Protein AF-A0A1V6F5F2-F1 (afdb_monomer_lite)

Sequence (223 aa):
MNTNHAQTAMKIDWRDIRFALVLGIVTIFLKMVTFYIPSWHFSRTTGDIALTTFTVGYILARARRMPHQLDQWGLTTVLTPAALLTGLSLLVFSVLVLAGLGFLIAGGFIFEPVYMAEMIEYIPAAFPQQFVLCSVGLVSLASLSAFRGTWRLPLLVGALFSLAHFWTPVRIPGTIVPVQMLITLPAGAGAAWYFLRFRNILPLTVIHAVLYPLMHHWIERQL

pLDDT: mean 87.37, std 12.0, range [34.66, 98.0]

Radius of gyration: 18.52 Å; chains: 1; bounding box: 49×30×60 Å

Structure (mmCIF, N/CA/C/O backbone):
data_AF-A0A1V6F5F2-F1
#
_entry.id   AF-A0A1V6F5F2-F1
#
loop_
_atom_site.group_PDB
_atom_site.id
_atom_site.type_symbol
_atom_site.label_atom_id
_atom_site.label_alt_id
_atom_site.label_comp_id
_atom_site.label_asym_id
_atom_site.label_entity_id
_atom_site.label_seq_id
_atom_site.pdbx_PDB_ins_code
_atom_site.Cartn_x
_atom_site.Cartn_y
_atom_site.Cartn_z
_atom_site.occupancy
_atom_site.B_iso_or_equiv
_atom_site.auth_seq_id
_atom_site.auth_comp_id
_atom_site.auth_asym_id
_atom_site.auth_atom_id
_atom_site.pdbx_PDB_model_num
ATOM 1 N N . MET A 1 1 ? 1.720 5.833 30.650 1.00 34.66 1 MET A N 1
ATOM 2 C CA . MET A 1 1 ? 0.253 5.707 30.776 1.00 34.66 1 MET A CA 1
ATOM 3 C C . MET A 1 1 ? -0.128 4.266 30.475 1.00 34.66 1 MET A C 1
ATOM 5 O O . MET A 1 1 ? -0.052 3.859 29.325 1.00 34.66 1 MET A O 1
ATOM 9 N N . ASN A 1 2 ? -0.441 3.492 31.517 1.00 37.84 2 ASN A N 1
ATOM 10 C CA . ASN A 1 2 ? -0.971 2.133 31.407 1.00 37.84 2 ASN A CA 1
ATOM 11 C C . ASN A 1 2 ? -2.485 2.221 31.208 1.00 37.84 2 ASN A C 1
ATOM 13 O O . ASN A 1 2 ? -3.206 2.526 32.155 1.00 37.84 2 ASN A O 1
ATOM 17 N N . THR A 1 3 ? -2.969 1.938 30.004 1.00 38.28 3 THR A N 1
ATOM 18 C CA . THR A 1 3 ? -4.379 1.623 29.769 1.00 38.28 3 THR A CA 1
ATOM 19 C C . THR A 1 3 ? -4.490 0.130 29.499 1.00 38.28 3 THR A C 1
ATOM 21 O O . THR A 1 3 ? -4.374 -0.340 28.371 1.00 38.28 3 THR A O 1
ATOM 24 N N . ASN A 1 4 ? -4.739 -0.628 30.569 1.00 37.88 4 ASN A N 1
ATOM 25 C CA . ASN A 1 4 ? -5.347 -1.952 30.485 1.00 37.88 4 ASN A CA 1
ATOM 26 C C . ASN A 1 4 ? -6.796 -1.787 29.998 1.00 37.88 4 ASN A C 1
ATOM 28 O O . ASN A 1 4 ? -7.749 -1.982 30.746 1.00 37.88 4 ASN A O 1
ATOM 32 N N . HIS A 1 5 ? -6.978 -1.413 28.732 1.00 39.12 5 HIS A N 1
ATOM 33 C CA . HIS A 1 5 ? -8.163 -1.851 28.021 1.00 39.12 5 HIS A CA 1
ATOM 34 C C . HIS A 1 5 ? -7.951 -3.335 27.785 1.00 39.12 5 HIS A C 1
ATOM 36 O O . HIS A 1 5 ? -7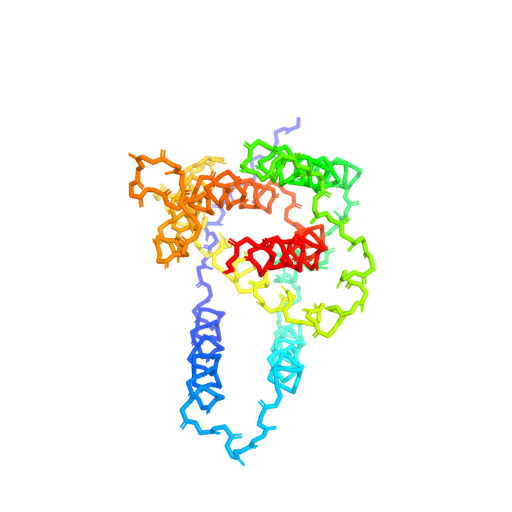.090 -3.720 26.994 1.00 39.12 5 HIS A O 1
ATOM 42 N N . ALA A 1 6 ? -8.702 -4.165 28.508 1.00 39.41 6 ALA A N 1
ATOM 43 C CA . ALA A 1 6 ? -8.921 -5.538 28.101 1.00 39.41 6 ALA A CA 1
ATOM 44 C C . ALA A 1 6 ? -9.254 -5.496 26.604 1.00 39.41 6 ALA A C 1
ATOM 46 O O . ALA A 1 6 ? -10.307 -4.987 26.217 1.00 39.41 6 ALA A O 1
ATOM 47 N N . GLN A 1 7 ? -8.296 -5.917 25.771 1.00 46.62 7 GLN A N 1
ATOM 48 C CA . GLN A 1 7 ? -8.459 -6.048 24.334 1.00 46.62 7 GLN A CA 1
ATOM 49 C C . GLN A 1 7 ? -9.562 -7.079 24.144 1.00 46.62 7 GLN A C 1
ATOM 51 O O . GLN A 1 7 ? -9.305 -8.282 24.099 1.00 46.62 7 GLN A O 1
ATOM 56 N N . THR A 1 8 ? -10.810 -6.620 24.090 1.00 50.50 8 THR A N 1
ATOM 57 C CA . THR A 1 8 ? -11.896 -7.400 23.520 1.00 50.50 8 THR A CA 1
ATOM 58 C C . THR A 1 8 ? -11.390 -7.787 22.145 1.00 50.50 8 THR A C 1
ATOM 60 O O . THR A 1 8 ? -11.090 -6.921 21.322 1.00 50.50 8 THR A O 1
ATOM 63 N N . ALA A 1 9 ? -11.138 -9.085 21.960 1.00 58.88 9 ALA A N 1
ATOM 64 C CA . ALA A 1 9 ? -10.536 -9.592 20.743 1.00 58.88 9 ALA A CA 1
ATOM 65 C C . ALA A 1 9 ? -11.366 -9.067 19.571 1.00 58.88 9 ALA A C 1
ATOM 67 O O . ALA A 1 9 ? -12.557 -9.373 19.478 1.00 58.88 9 ALA A O 1
ATOM 68 N N . MET A 1 10 ? -10.763 -8.214 18.738 1.00 68.81 10 MET A N 1
ATOM 69 C CA . MET A 1 10 ? -11.458 -7.633 17.597 1.00 68.81 10 MET A CA 1
ATOM 70 C C . MET A 1 10 ? -11.998 -8.777 16.745 1.00 68.81 10 MET A C 1
ATOM 72 O O . MET A 1 10 ? -11.249 -9.585 16.196 1.00 68.81 10 MET A O 1
ATOM 76 N N . LYS A 1 11 ? -13.318 -8.898 16.673 1.00 84.56 11 LYS A N 1
ATOM 77 C CA . LYS A 1 11 ? -13.941 -9.953 15.886 1.00 84.56 11 LYS A CA 1
ATOM 78 C C . LYS A 1 11 ? -13.794 -9.599 14.408 1.00 84.56 11 LYS A C 1
ATOM 80 O O . LYS A 1 11 ? -14.062 -8.465 14.024 1.00 84.56 11 LYS A O 1
ATOM 85 N N . ILE A 1 12 ? -13.376 -10.564 13.592 1.00 91.12 12 ILE A N 1
ATOM 86 C CA . ILE A 1 12 ? -13.321 -10.394 12.135 1.00 91.12 12 ILE A CA 1
ATOM 87 C C . ILE A 1 12 ? -14.735 -10.103 11.623 1.00 91.12 12 ILE A C 1
ATOM 89 O O . ILE A 1 12 ? -15.659 -10.881 11.889 1.00 91.12 12 ILE A O 1
ATOM 93 N N . ASP A 1 13 ? -14.902 -9.015 10.869 1.00 92.25 13 ASP A N 1
ATOM 94 C CA . ASP A 1 13 ? -16.135 -8.774 10.125 1.00 92.25 13 ASP A CA 1
ATOM 95 C C . ASP A 1 13 ? -16.054 -9.450 8.752 1.00 92.25 13 ASP A C 1
ATOM 97 O O . ASP A 1 13 ? -15.430 -8.971 7.806 1.00 92.25 13 ASP A O 1
ATOM 101 N N . TRP A 1 14 ? -16.739 -10.584 8.633 1.00 94.38 14 TRP A N 1
ATOM 102 C CA . TRP A 1 14 ? -16.809 -11.355 7.395 1.00 94.38 14 TRP A CA 1
ATOM 103 C C . TRP A 1 14 ? -17.421 -10.595 6.217 1.00 94.38 14 TRP A C 1
ATOM 105 O O . TRP A 1 14 ? -17.209 -10.995 5.075 1.00 94.38 14 TRP A O 1
ATOM 115 N N . ARG A 1 15 ? -18.184 -9.521 6.452 1.00 95.00 15 ARG A N 1
ATOM 116 C CA . ARG A 1 15 ? -18.721 -8.687 5.368 1.00 95.00 15 ARG A CA 1
ATOM 117 C C . ARG A 1 15 ? -17.602 -7.935 4.656 1.00 95.00 15 ARG A C 1
AT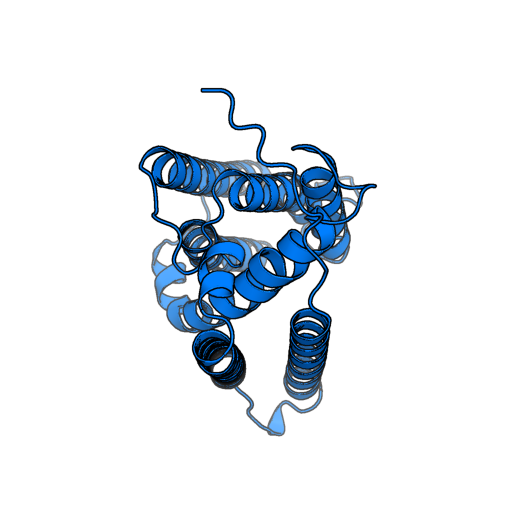OM 119 O O . ARG A 1 15 ? -17.622 -7.889 3.431 1.00 95.00 15 ARG A O 1
ATOM 126 N N . ASP A 1 16 ? -16.615 -7.444 5.402 1.00 94.94 16 ASP A N 1
ATOM 127 C CA . ASP A 1 16 ? -15.452 -6.752 4.840 1.00 94.94 16 ASP A CA 1
ATOM 128 C C . ASP A 1 16 ? -14.597 -7.720 4.023 1.00 94.94 16 ASP A C 1
ATOM 130 O O . ASP A 1 16 ? -14.224 -7.417 2.893 1.00 94.94 16 ASP A O 1
ATOM 134 N N . ILE A 1 17 ? -14.370 -8.928 4.552 1.00 95.50 17 ILE A N 1
ATOM 135 C CA . ILE A 1 17 ? -13.655 -9.995 3.838 1.00 95.50 17 ILE A CA 1
ATOM 136 C C . ILE A 1 17 ? -14.377 -10.359 2.537 1.00 95.50 17 ILE A C 1
ATOM 138 O O . ILE A 1 17 ? -13.751 -10.424 1.483 1.00 95.50 17 ILE A O 1
ATOM 142 N N . ARG A 1 18 ? -15.699 -10.569 2.581 1.00 96.75 18 ARG A N 1
ATOM 143 C CA . ARG A 1 18 ? -16.494 -10.873 1.381 1.00 96.75 18 ARG A CA 1
ATOM 144 C C . ARG A 1 18 ? -16.433 -9.740 0.364 1.00 96.75 18 ARG A C 1
ATOM 146 O O . ARG A 1 18 ? -16.276 -10.018 -0.818 1.00 96.75 18 ARG A O 1
ATOM 153 N N . PHE A 1 19 ? -16.528 -8.490 0.813 1.00 95.94 19 PHE A N 1
ATOM 154 C CA . PHE A 1 19 ? -16.385 -7.330 -0.060 1.00 95.94 19 PHE A CA 1
ATOM 155 C C . PHE A 1 19 ? -15.012 -7.311 -0.743 1.00 95.94 19 PHE A C 1
ATOM 157 O O . PHE A 1 19 ? -14.950 -7.216 -1.965 1.00 95.94 19 PHE A O 1
ATOM 164 N N . ALA A 1 20 ? -13.927 -7.483 0.016 1.00 95.25 20 ALA A N 1
ATOM 165 C CA . ALA A 1 20 ? -12.573 -7.542 -0.527 1.00 95.25 20 ALA A CA 1
ATOM 166 C C . ALA A 1 20 ? -12.394 -8.680 -1.547 1.00 95.25 20 ALA A C 1
ATOM 168 O O . ALA A 1 20 ? -11.793 -8.469 -2.599 1.00 95.25 20 ALA A O 1
ATOM 169 N N . LEU A 1 21 ? -12.949 -9.866 -1.273 1.00 95.31 21 LEU A N 1
ATOM 170 C CA . LEU A 1 21 ? -12.918 -10.997 -2.204 1.00 95.31 21 LEU A CA 1
ATOM 171 C C . LEU A 1 21 ? -13.680 -10.693 -3.499 1.00 95.31 21 LEU A C 1
ATOM 173 O O . LEU A 1 21 ? -13.156 -10.940 -4.581 1.00 95.31 21 LEU A O 1
ATOM 177 N N . VAL A 1 22 ? -14.886 -10.123 -3.404 1.00 95.88 22 VAL A N 1
ATOM 178 C CA . VAL A 1 22 ? -15.674 -9.717 -4.579 1.00 95.88 22 VAL A CA 1
ATOM 179 C C . VAL A 1 22 ? -14.927 -8.661 -5.388 1.00 95.88 22 VAL A C 1
ATOM 181 O O . VAL A 1 22 ? -14.806 -8.806 -6.601 1.00 95.88 22 VAL A O 1
ATOM 184 N N . LEU A 1 23 ? -14.370 -7.639 -4.734 1.00 94.25 23 LEU A N 1
ATOM 185 C CA . LEU A 1 23 ? -13.591 -6.600 -5.404 1.00 94.25 23 LEU A CA 1
ATOM 186 C C . LEU A 1 23 ? -12.363 -7.189 -6.116 1.00 94.25 23 LEU A C 1
ATOM 188 O O . LEU A 1 23 ? -12.072 -6.816 -7.252 1.00 94.25 23 LEU A O 1
ATOM 192 N N . GLY A 1 24 ? -11.680 -8.149 -5.487 1.00 91.44 24 GLY A N 1
ATOM 193 C CA . GLY A 1 24 ? -10.569 -8.885 -6.087 1.00 91.44 24 GLY A CA 1
ATOM 194 C C . GLY A 1 24 ? -10.988 -9.680 -7.325 1.00 91.44 24 GLY A C 1
ATOM 195 O O . GLY A 1 24 ? -10.343 -9.568 -8.364 1.00 91.44 24 GLY A O 1
ATOM 196 N N . ILE A 1 25 ? -12.100 -10.420 -7.252 1.00 93.75 25 ILE A N 1
ATOM 197 C CA . ILE A 1 25 ? -12.656 -11.169 -8.392 1.00 93.75 25 ILE A CA 1
ATOM 198 C C . ILE A 1 25 ? -13.007 -10.223 -9.543 1.00 93.75 25 ILE A C 1
ATOM 200 O O . ILE A 1 25 ? -12.623 -10.486 -10.679 1.00 93.75 25 ILE A O 1
ATOM 204 N N . VAL A 1 26 ? -13.680 -9.104 -9.256 1.00 91.31 26 VAL A N 1
ATOM 205 C CA . VAL A 1 26 ? -14.010 -8.083 -10.264 1.00 91.31 26 VAL A CA 1
ATOM 206 C C . VAL A 1 26 ? -12.736 -7.514 -10.887 1.00 91.31 26 VAL A C 1
ATOM 208 O O . VAL A 1 26 ? -12.655 -7.400 -12.104 1.00 91.31 26 VAL A O 1
ATOM 211 N N . THR A 1 27 ? -11.712 -7.224 -10.084 1.00 89.81 27 THR A N 1
ATOM 212 C CA . THR A 1 27 ? -10.424 -6.713 -10.578 1.00 89.81 27 THR A CA 1
ATOM 213 C C . THR A 1 27 ? -9.738 -7.713 -11.509 1.00 89.81 27 THR A C 1
ATOM 215 O O . THR A 1 27 ? -9.263 -7.332 -12.577 1.00 89.81 27 THR A O 1
ATOM 218 N N . ILE A 1 28 ? -9.699 -8.996 -11.133 1.00 90.75 28 ILE A N 1
ATOM 219 C CA . ILE A 1 28 ? -9.138 -10.065 -11.971 1.00 90.75 28 ILE A CA 1
ATOM 220 C C . ILE A 1 28 ? -9.934 -10.177 -13.268 1.00 90.75 28 ILE A C 1
ATOM 222 O O . ILE A 1 28 ? -9.338 -10.190 -14.338 1.00 90.75 28 ILE A O 1
ATOM 226 N N . PHE A 1 29 ? -11.265 -10.209 -13.187 1.00 90.94 29 PHE A N 1
ATOM 227 C CA . PHE A 1 29 ? -12.131 -10.274 -14.358 1.00 90.94 29 PHE A CA 1
ATOM 228 C C . PHE A 1 29 ? -11.878 -9.105 -15.316 1.00 90.94 29 PHE A C 1
ATOM 230 O O . PHE A 1 29 ? -11.638 -9.340 -16.496 1.00 90.94 29 PHE A O 1
ATOM 237 N N . LEU A 1 30 ? -11.846 -7.866 -14.813 1.00 88.81 30 LEU A N 1
ATOM 238 C CA . LEU A 1 30 ? -11.560 -6.680 -15.624 1.00 88.81 30 LEU A CA 1
ATOM 239 C C . LEU A 1 30 ? -10.183 -6.773 -16.289 1.00 88.81 30 LEU A C 1
ATOM 241 O O . LEU A 1 30 ? -10.080 -6.562 -17.493 1.00 88.81 30 LEU A O 1
ATOM 245 N N . LYS A 1 31 ? -9.140 -7.175 -15.548 1.00 85.56 31 LYS A N 1
ATOM 246 C CA . LYS A 1 31 ? -7.799 -7.378 -16.121 1.00 85.56 31 LYS A CA 1
ATOM 247 C C . LYS A 1 31 ? -7.786 -8.447 -17.214 1.00 85.56 31 LYS A C 1
ATOM 249 O O . LYS A 1 31 ? -7.160 -8.243 -18.250 1.00 85.56 31 LYS A O 1
ATOM 254 N N . MET A 1 32 ? -8.474 -9.567 -16.999 1.00 89.81 32 MET A N 1
ATOM 255 C CA . MET A 1 32 ? -8.578 -10.646 -17.984 1.00 89.81 32 MET A CA 1
ATOM 256 C C . MET A 1 32 ? -9.322 -10.175 -19.237 1.00 89.81 32 MET A C 1
ATOM 258 O O . MET A 1 32 ? -8.859 -10.425 -20.343 1.00 89.81 32 MET A O 1
ATOM 262 N N . VAL A 1 33 ? -10.428 -9.446 -19.088 1.00 89.69 33 VAL A N 1
ATOM 263 C CA . VAL A 1 33 ? -11.169 -8.878 -20.223 1.00 89.69 33 VAL A CA 1
ATOM 264 C C . VAL A 1 33 ? -10.299 -7.899 -21.008 1.00 89.69 33 VAL A C 1
ATOM 266 O O . VAL A 1 33 ? -10.204 -8.036 -22.223 1.00 89.69 33 VAL A O 1
ATOM 269 N N . THR A 1 34 ? -9.608 -6.968 -20.341 1.00 86.88 34 THR A N 1
ATOM 270 C CA . THR A 1 34 ? -8.699 -6.024 -21.014 1.00 86.88 34 THR A CA 1
ATOM 271 C C . THR A 1 34 ? -7.583 -6.746 -21.772 1.00 86.88 34 THR A C 1
ATOM 273 O O . THR A 1 34 ? -7.213 -6.316 -22.861 1.00 86.88 34 THR A O 1
ATOM 276 N N . PHE A 1 35 ? -7.058 -7.847 -21.229 1.00 85.31 35 PHE A N 1
ATOM 277 C CA . PHE A 1 35 ? -5.975 -8.601 -21.858 1.00 85.31 35 PHE A CA 1
ATOM 278 C C . PHE A 1 35 ? -6.444 -9.479 -23.030 1.00 85.31 35 PHE A C 1
ATOM 280 O O . PHE A 1 35 ? -5.820 -9.479 -24.087 1.00 85.31 35 PHE A O 1
ATOM 287 N N . TYR A 1 36 ? -7.537 -10.230 -22.862 1.00 92.25 36 TYR A N 1
ATOM 288 C CA . TYR A 1 36 ? -7.992 -11.225 -23.843 1.00 92.25 36 TYR A CA 1
ATOM 289 C C . TYR A 1 36 ? -9.013 -10.687 -24.850 1.00 92.25 36 TYR A C 1
ATOM 291 O O . TYR A 1 36 ? -9.192 -11.284 -25.910 1.00 92.25 36 TYR A O 1
ATOM 299 N N . ILE A 1 37 ? -9.692 -9.579 -24.540 1.00 92.50 37 ILE A N 1
ATOM 300 C CA . ILE A 1 37 ? -10.727 -8.974 -25.389 1.00 92.50 37 ILE A CA 1
ATOM 301 C C . ILE A 1 37 ? -10.451 -7.467 -25.552 1.00 92.50 37 ILE A C 1
ATOM 303 O O . ILE A 1 37 ? -11.249 -6.624 -25.130 1.00 92.50 37 ILE A O 1
ATOM 307 N N . PRO A 1 38 ? -9.324 -7.087 -26.185 1.00 86.50 38 PRO A N 1
ATOM 308 C CA . PRO A 1 38 ? -8.943 -5.680 -26.339 1.00 86.50 38 PRO A CA 1
ATOM 309 C C . PRO A 1 38 ? -9.962 -4.860 -27.153 1.00 86.50 38 PRO A C 1
ATOM 311 O O . PRO A 1 38 ? -10.048 -3.644 -26.993 1.00 86.50 38 PRO A O 1
ATOM 314 N N . SER A 1 39 ? -10.784 -5.520 -27.978 1.00 91.69 39 SER A N 1
ATOM 315 C CA . SER A 1 39 ? -11.859 -4.915 -28.778 1.00 91.69 39 SER A CA 1
ATOM 316 C C . SER A 1 39 ? -12.994 -4.304 -27.952 1.00 91.69 39 SER A C 1
ATOM 318 O O . SER A 1 39 ? -13.786 -3.532 -28.480 1.00 91.69 39 SER A O 1
ATOM 320 N N . TRP A 1 40 ? -13.095 -4.625 -26.660 1.00 85.75 40 TRP A N 1
ATOM 321 C CA . TRP A 1 40 ? -14.088 -4.015 -25.772 1.00 85.75 40 TRP A CA 1
ATOM 322 C C . TRP A 1 40 ? -13.669 -2.636 -25.260 1.00 85.75 40 TRP A C 1
ATOM 324 O O . TRP A 1 40 ? -14.464 -1.971 -24.602 1.00 85.75 40 TRP A O 1
ATOM 334 N N . HIS A 1 41 ? -12.441 -2.196 -25.562 1.00 83.00 41 HIS A N 1
ATOM 335 C CA . HIS A 1 41 ? -11.938 -0.858 -25.243 1.00 83.00 41 HIS A CA 1
ATOM 336 C C . HIS A 1 41 ? -12.113 -0.455 -23.768 1.00 83.00 41 HIS A C 1
ATOM 338 O O . HIS A 1 41 ? -12.242 0.727 -23.447 1.00 83.00 41 HIS A O 1
ATOM 344 N N . PHE A 1 42 ? -12.085 -1.429 -22.850 1.00 81.06 42 PHE A N 1
ATOM 345 C CA . PHE A 1 42 ? -12.022 -1.146 -21.421 1.00 81.06 42 PHE A CA 1
ATOM 346 C C . PHE A 1 42 ? -10.682 -0.487 -21.108 1.00 81.06 42 PHE A C 1
ATOM 348 O O . PHE A 1 42 ? -9.651 -1.161 -21.028 1.00 81.06 42 PHE A O 1
ATOM 355 N N . SER A 1 43 ? -10.698 0.835 -20.930 1.00 81.69 43 SER A N 1
ATOM 356 C CA . SER A 1 43 ? -9.526 1.551 -20.448 1.00 81.69 43 SER A CA 1
ATOM 357 C C . SER A 1 43 ? -9.262 1.172 -18.991 1.00 81.69 43 SER A C 1
ATOM 359 O O . SER A 1 43 ? -10.183 0.947 -18.195 1.00 81.69 43 SER A O 1
ATOM 361 N N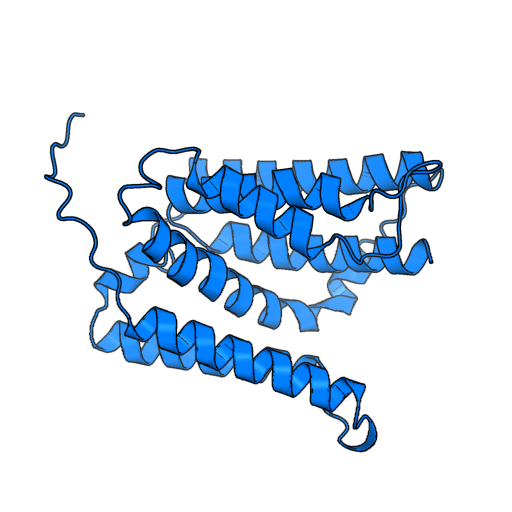 . ARG A 1 44 ? -7.977 1.120 -18.633 1.00 77.69 44 ARG A N 1
ATOM 362 C CA . ARG A 1 44 ? -7.524 0.942 -17.249 1.00 77.69 44 ARG A CA 1
ATOM 363 C C . ARG A 1 44 ? -8.213 1.941 -16.315 1.00 77.69 44 ARG A C 1
ATOM 365 O O . ARG A 1 44 ? -8.730 1.561 -15.272 1.00 77.69 44 ARG A O 1
ATOM 372 N N . THR A 1 45 ? -8.293 3.186 -16.758 1.00 83.06 45 THR A N 1
ATOM 373 C CA . THR A 1 45 ? -8.877 4.333 -16.062 1.00 83.06 45 THR A CA 1
ATOM 374 C C . THR A 1 45 ? -10.341 4.103 -15.709 1.00 83.06 45 THR A C 1
ATOM 376 O O . THR A 1 45 ? -10.742 4.327 -14.570 1.00 83.06 45 THR A O 1
ATOM 379 N N . THR A 1 46 ? -11.148 3.582 -16.640 1.00 84.44 46 THR A N 1
ATOM 380 C CA . THR A 1 46 ? -12.551 3.239 -16.363 1.00 84.44 46 THR A CA 1
ATOM 381 C C . THR A 1 46 ? -12.661 2.146 -15.301 1.00 84.44 46 THR A C 1
ATOM 383 O O . THR A 1 46 ? -13.491 2.257 -14.397 1.00 84.44 46 THR A O 1
ATOM 386 N N . GLY A 1 47 ? -11.815 1.114 -15.375 1.00 86.94 47 GLY A N 1
ATOM 387 C CA . GLY A 1 47 ? -11.767 0.053 -14.367 1.00 86.94 47 GLY A CA 1
ATOM 388 C C . GLY A 1 47 ? -11.383 0.581 -12.983 1.00 86.94 47 GLY A C 1
ATOM 389 O O . GLY A 1 47 ? -12.080 0.316 -12.004 1.00 86.94 47 GLY A O 1
ATOM 390 N N . ASP A 1 48 ? -10.323 1.383 -12.913 1.00 87.44 48 ASP A N 1
ATOM 391 C CA . ASP A 1 48 ? -9.804 1.957 -11.672 1.00 87.44 48 ASP A CA 1
ATOM 392 C C . ASP A 1 48 ? -10.819 2.913 -11.020 1.00 87.44 48 ASP A C 1
ATOM 394 O O . ASP A 1 48 ? -11.075 2.818 -9.817 1.00 87.44 48 ASP A O 1
ATOM 398 N N . ILE A 1 49 ? -11.487 3.765 -11.808 1.00 88.31 49 ILE A N 1
ATOM 399 C CA . ILE A 1 49 ? -12.583 4.621 -11.327 1.00 88.31 49 ILE A CA 1
ATOM 400 C C . ILE A 1 49 ? -13.733 3.768 -10.790 1.00 88.31 49 ILE A C 1
ATOM 402 O O . ILE A 1 49 ? -14.200 4.024 -9.680 1.00 88.31 49 ILE A O 1
ATOM 406 N N . ALA A 1 50 ? -14.172 2.743 -11.527 1.00 89.75 50 ALA A N 1
ATOM 407 C CA . ALA A 1 50 ? -15.271 1.884 -11.095 1.00 89.75 50 ALA A CA 1
ATOM 408 C C . ALA A 1 50 ? -14.955 1.201 -9.756 1.00 89.75 50 ALA A C 1
ATOM 410 O O . ALA A 1 50 ? -15.764 1.261 -8.828 1.00 89.75 50 ALA A O 1
ATOM 411 N N . LEU A 1 51 ? -13.764 0.609 -9.615 1.00 91.94 51 LEU A N 1
ATOM 412 C CA . LEU A 1 51 ? -13.317 -0.027 -8.370 1.00 91.94 51 LEU A CA 1
ATOM 413 C C . LEU A 1 51 ? -13.274 0.970 -7.203 1.00 91.94 51 LEU A C 1
ATOM 415 O O . LEU A 1 51 ? -13.693 0.640 -6.087 1.00 91.94 51 LEU A O 1
ATOM 419 N N . THR A 1 52 ? -12.838 2.204 -7.454 1.00 93.56 52 THR A N 1
ATOM 420 C CA . THR A 1 52 ? -12.859 3.284 -6.461 1.00 93.56 52 THR A CA 1
ATOM 421 C C . THR A 1 52 ? -14.268 3.684 -6.074 1.00 93.56 52 THR A C 1
ATOM 423 O O . THR A 1 52 ? -14.566 3.753 -4.882 1.00 93.56 52 THR A O 1
ATOM 426 N N . THR A 1 53 ? -15.169 3.861 -7.037 1.00 93.44 53 THR A N 1
ATOM 427 C CA . THR A 1 53 ? -16.578 4.158 -6.768 1.00 93.44 53 THR A CA 1
ATOM 428 C C . THR A 1 53 ? -17.238 3.044 -5.956 1.00 93.44 53 THR A C 1
ATOM 430 O O . THR A 1 53 ? -17.904 3.338 -4.963 1.00 93.44 53 THR A O 1
ATOM 433 N N . PHE A 1 54 ? -17.007 1.771 -6.296 1.00 94.62 54 PHE A N 1
ATOM 434 C CA . PHE A 1 54 ? -17.511 0.633 -5.518 1.00 94.62 54 PHE A CA 1
ATOM 435 C C . PHE A 1 54 ? -16.961 0.622 -4.089 1.00 94.62 54 PHE A C 1
ATOM 437 O O . PHE A 1 54 ? -17.715 0.399 -3.140 1.00 94.62 54 PHE A O 1
ATOM 444 N N . THR A 1 55 ? -15.670 0.907 -3.919 1.00 96.50 55 THR A N 1
ATOM 445 C CA . THR A 1 55 ? -15.022 0.967 -2.600 1.00 96.50 55 THR A CA 1
ATOM 446 C C . THR A 1 55 ? -15.576 2.101 -1.747 1.00 96.50 55 THR A C 1
ATOM 448 O O . THR A 1 55 ? -15.959 1.877 -0.599 1.00 96.50 55 THR A O 1
ATOM 451 N N . VAL A 1 56 ? -15.700 3.306 -2.303 1.00 96.00 56 VAL A N 1
ATOM 452 C CA . VAL A 1 56 ? -16.298 4.452 -1.605 1.00 96.00 56 VAL A CA 1
ATOM 453 C C . VAL A 1 56 ? -17.764 4.174 -1.273 1.00 96.00 56 VAL A C 1
ATOM 455 O O . VAL A 1 56 ? -18.187 4.403 -0.142 1.00 96.00 56 VAL A O 1
ATOM 458 N N . GLY A 1 57 ? -18.534 3.608 -2.207 1.00 96.69 57 GLY A N 1
ATOM 459 C CA . GLY A 1 57 ? -19.921 3.205 -1.971 1.00 96.69 57 GLY A CA 1
ATOM 460 C C . GLY A 1 57 ? -20.054 2.202 -0.821 1.00 96.69 57 GLY A C 1
ATOM 461 O O . GLY A 1 57 ? -20.914 2.370 0.047 1.00 96.69 57 GLY A O 1
ATOM 462 N N . TYR A 1 58 ? -19.161 1.207 -0.758 1.00 96.81 58 TYR A N 1
ATOM 463 C CA . TYR A 1 58 ? -19.085 0.262 0.356 1.00 96.81 58 TYR A CA 1
ATOM 464 C C . TYR A 1 58 ? -18.796 0.965 1.685 1.00 96.81 58 TYR A C 1
ATOM 466 O O . TYR A 1 58 ? -19.529 0.764 2.657 1.00 96.81 58 TYR A O 1
ATOM 474 N N . ILE A 1 59 ? -17.774 1.826 1.717 1.00 96.50 59 ILE A N 1
ATOM 475 C CA . ILE A 1 59 ? -17.390 2.595 2.906 1.00 96.50 59 ILE A CA 1
ATOM 476 C C . ILE A 1 59 ? -18.566 3.437 3.397 1.00 96.50 59 ILE A C 1
ATOM 478 O O . ILE A 1 59 ? -18.900 3.369 4.575 1.00 96.50 59 ILE A O 1
ATOM 482 N N . LEU A 1 60 ? -19.242 4.178 2.516 1.00 96.44 60 LEU A N 1
ATOM 483 C CA . LEU A 1 60 ? -20.387 5.016 2.881 1.00 96.44 60 LEU A CA 1
ATOM 484 C C . LEU A 1 60 ? -21.559 4.182 3.416 1.00 96.44 60 LEU A C 1
ATOM 486 O O . LEU A 1 60 ? -22.144 4.517 4.449 1.00 96.44 60 LEU A O 1
ATOM 490 N N . ALA A 1 61 ? -21.891 3.067 2.759 1.00 96.12 61 ALA A N 1
ATOM 491 C CA . ALA A 1 61 ? -22.955 2.172 3.212 1.00 96.12 61 ALA A CA 1
ATOM 492 C C . ALA A 1 61 ? -22.658 1.574 4.600 1.00 96.12 61 ALA A C 1
ATOM 494 O O . ALA A 1 61 ? -23.564 1.414 5.425 1.00 96.12 61 ALA A O 1
ATOM 495 N N . ARG A 1 62 ? -21.386 1.264 4.869 1.00 94.88 62 ARG A N 1
ATOM 496 C CA . ARG A 1 62 ? -20.908 0.732 6.149 1.00 94.88 62 ARG A CA 1
ATOM 497 C C . ARG A 1 62 ? -20.834 1.794 7.236 1.00 94.88 62 ARG A C 1
ATOM 499 O O . ARG A 1 62 ? -21.349 1.550 8.324 1.00 94.88 62 ARG A O 1
ATOM 506 N N . ALA A 1 63 ? -20.300 2.972 6.930 1.00 93.69 63 ALA A N 1
ATOM 507 C CA . ALA A 1 63 ? -20.184 4.112 7.836 1.00 93.69 63 ALA A CA 1
ATOM 508 C C . ALA A 1 63 ? -21.525 4.482 8.475 1.00 93.69 63 ALA A C 1
ATOM 510 O O . ALA A 1 63 ? -21.595 4.735 9.673 1.00 93.69 63 ALA A O 1
ATOM 511 N N . ARG A 1 64 ? -22.615 4.439 7.696 1.00 93.56 64 ARG A N 1
ATOM 512 C CA . ARG A 1 64 ? -23.970 4.732 8.195 1.00 93.56 64 ARG A CA 1
ATOM 513 C C . ARG A 1 64 ? -24.464 3.743 9.252 1.00 93.56 64 ARG A C 1
ATOM 515 O O . ARG A 1 64 ? -25.328 4.095 10.044 1.00 93.56 64 ARG A O 1
ATOM 522 N N . ARG A 1 65 ? -23.964 2.504 9.244 1.00 93.81 65 ARG A N 1
ATOM 523 C CA . ARG A 1 65 ? -24.389 1.436 10.166 1.00 93.81 65 ARG A CA 1
ATOM 524 C C . ARG A 1 65 ? -23.392 1.219 11.304 1.00 93.81 65 ARG A C 1
ATOM 526 O O . ARG A 1 65 ? -23.798 0.849 12.398 1.00 93.81 65 ARG A O 1
ATOM 533 N N . MET A 1 66 ? -22.100 1.408 11.038 1.00 94.31 66 MET A N 1
ATOM 534 C CA . MET A 1 66 ? -20.990 1.163 11.964 1.00 94.31 66 MET A CA 1
ATOM 535 C C . MET A 1 66 ? -19.906 2.241 11.802 1.00 94.31 66 MET A C 1
ATOM 537 O O . MET A 1 66 ? -18.827 1.960 11.284 1.00 94.31 66 MET A O 1
ATOM 541 N N . PRO A 1 67 ? -20.166 3.485 12.243 1.00 93.12 67 PRO A N 1
ATOM 542 C CA . PRO A 1 67 ? -19.249 4.609 12.027 1.00 93.12 67 PRO A CA 1
ATOM 543 C C . PRO A 1 67 ? -17.893 4.422 12.719 1.00 93.12 67 PRO A C 1
ATOM 545 O O . PRO A 1 67 ? -16.869 4.807 12.169 1.00 93.12 67 PRO A O 1
ATOM 548 N N . HIS A 1 68 ? -17.861 3.745 13.872 1.00 90.56 68 HIS A N 1
ATOM 549 C CA . HIS A 1 68 ? -16.625 3.427 14.602 1.00 90.56 68 HIS A CA 1
ATOM 550 C C . HIS A 1 68 ? -15.644 2.555 13.798 1.00 90.56 68 HIS A C 1
ATOM 552 O O . HIS A 1 68 ? -14.465 2.461 14.132 1.00 90.56 68 HIS A O 1
ATOM 558 N N . GLN A 1 69 ? -16.114 1.891 12.740 1.00 91.56 69 GLN A N 1
ATOM 559 C CA . GLN A 1 69 ? -15.257 1.075 11.893 1.00 91.56 69 GLN A CA 1
ATOM 560 C C . GLN A 1 69 ? -14.338 1.921 11.004 1.00 91.56 69 GLN A C 1
ATOM 562 O O . GLN A 1 69 ? -13.271 1.454 10.615 1.00 91.56 69 GLN A O 1
ATOM 567 N N . LEU A 1 70 ? -14.707 3.176 10.730 1.00 94.56 70 LEU A N 1
ATOM 568 C CA . LEU A 1 70 ? -13.876 4.100 9.960 1.00 94.56 70 LEU A CA 1
ATOM 569 C C . LEU A 1 70 ? -12.518 4.346 10.631 1.00 94.56 70 LEU A C 1
ATOM 571 O O . LEU A 1 70 ? -11.503 4.428 9.939 1.00 94.56 70 LEU A O 1
ATOM 575 N N . ASP A 1 71 ? -12.480 4.366 11.966 1.00 94.25 71 ASP A N 1
ATOM 576 C CA . ASP A 1 71 ? -11.233 4.477 12.727 1.00 94.25 71 ASP A CA 1
ATOM 577 C C . ASP A 1 71 ? -10.410 3.188 12.649 1.00 94.25 71 ASP A C 1
ATOM 579 O O . ASP A 1 71 ? -9.197 3.223 12.474 1.00 94.25 71 ASP A O 1
ATOM 583 N N . GLN A 1 72 ? -11.056 2.020 12.713 1.00 92.75 72 GLN A N 1
ATOM 584 C CA . GLN A 1 72 ? -10.354 0.736 12.576 1.00 92.75 72 GLN A CA 1
ATOM 585 C C . GLN A 1 72 ? -9.720 0.584 11.192 1.00 92.75 72 GLN A C 1
ATOM 587 O O . GLN A 1 72 ? -8.602 0.083 11.056 1.00 92.75 72 GLN A O 1
ATOM 592 N N . TRP A 1 73 ? -10.430 1.057 10.172 1.00 95.44 73 TRP A N 1
ATOM 593 C CA . TRP A 1 73 ? -9.961 1.138 8.797 1.00 95.44 73 TRP A CA 1
ATOM 594 C C . TRP A 1 73 ? -8.920 2.237 8.574 1.00 95.44 73 TRP A C 1
ATOM 596 O O . TRP A 1 73 ? -8.314 2.279 7.504 1.00 95.44 73 TRP A O 1
ATOM 606 N N . GLY A 1 74 ? -8.686 3.100 9.563 1.00 95.62 74 GLY A N 1
ATOM 607 C CA . GLY A 1 74 ? -7.734 4.200 9.492 1.00 95.62 74 GLY A CA 1
ATOM 608 C C . GLY A 1 74 ? -8.115 5.295 8.501 1.00 95.62 74 GLY A C 1
ATOM 609 O O . GLY A 1 74 ? -7.230 5.960 7.963 1.00 95.62 74 GLY A O 1
ATOM 610 N N . LEU A 1 75 ? -9.416 5.452 8.236 1.00 95.88 75 LEU A N 1
ATOM 611 C CA . LEU A 1 75 ? -9.969 6.489 7.361 1.00 95.88 75 LEU A CA 1
ATOM 612 C C . LEU A 1 75 ? -10.212 7.800 8.111 1.00 95.88 75 LEU A C 1
ATOM 614 O O . LEU A 1 75 ? -10.042 8.870 7.537 1.00 95.88 75 LEU A O 1
ATOM 618 N N . THR A 1 76 ? -10.607 7.718 9.382 1.00 95.69 76 THR A N 1
ATOM 619 C CA . THR A 1 76 ? -10.938 8.883 10.225 1.00 95.69 76 THR A CA 1
ATOM 620 C C . THR A 1 76 ? -9.962 9.097 11.377 1.00 95.69 76 THR A C 1
ATOM 622 O O . THR A 1 76 ? -10.029 10.115 12.063 1.00 95.69 76 THR A O 1
ATOM 625 N N . THR A 1 77 ? -9.009 8.184 11.573 1.00 94.81 77 THR A N 1
ATOM 626 C CA . THR A 1 77 ? -7.977 8.328 12.602 1.00 94.81 77 THR A CA 1
ATOM 627 C C . THR A 1 77 ? -7.090 9.534 12.312 1.00 94.81 77 THR A C 1
ATOM 629 O O . THR A 1 77 ? -6.566 9.686 11.208 1.00 94.81 77 THR A O 1
ATOM 632 N N . VAL A 1 78 ? -6.882 10.375 13.326 1.00 94.94 78 VAL A N 1
ATOM 633 C CA . VAL A 1 78 ? -6.093 11.606 13.212 1.00 94.94 78 VAL A CA 1
ATOM 634 C C . VAL A 1 78 ? -4.675 11.306 12.724 1.00 94.94 78 VAL A C 1
ATOM 636 O O . VAL A 1 78 ? -3.957 10.482 13.297 1.00 94.94 78 VAL A O 1
ATOM 639 N N . LEU A 1 79 ? -4.247 12.023 11.685 1.00 96.38 79 LEU A N 1
ATOM 640 C CA . LEU A 1 79 ? -2.875 11.966 11.203 1.00 96.38 79 LEU A CA 1
ATOM 641 C C . LEU A 1 79 ? -1.954 12.721 12.170 1.00 96.38 79 LEU A C 1
ATOM 643 O O . LEU A 1 79 ? -1.804 13.938 12.100 1.00 96.38 79 LEU A O 1
ATOM 647 N N . THR A 1 80 ? -1.344 11.990 13.101 1.00 97.50 80 THR A N 1
ATOM 648 C CA . THR A 1 80 ? -0.382 12.577 14.045 1.00 97.50 80 THR A CA 1
ATOM 649 C C . THR A 1 80 ? 0.906 13.024 13.335 1.00 97.50 80 THR A C 1
ATOM 651 O O . THR A 1 80 ? 1.275 12.431 12.318 1.00 97.50 80 THR A O 1
ATOM 654 N N . PRO A 1 81 ? 1.667 13.991 13.887 1.00 97.88 81 PRO A N 1
ATOM 655 C CA . PRO A 1 81 ? 2.964 14.380 13.329 1.00 97.88 81 PRO A CA 1
ATOM 656 C C . PRO A 1 81 ? 3.940 13.206 13.193 1.00 97.88 81 PRO A C 1
ATOM 658 O O . PRO A 1 81 ? 4.636 13.100 12.190 1.00 97.88 81 PRO A O 1
ATOM 661 N N . ALA A 1 82 ? 3.949 12.274 14.153 1.00 97.81 82 ALA A N 1
ATOM 662 C CA . ALA A 1 82 ? 4.777 11.070 14.077 1.00 97.81 82 ALA A CA 1
ATOM 663 C C . ALA A 1 82 ? 4.371 10.163 12.903 1.00 97.81 82 ALA A C 1
ATOM 665 O O . ALA A 1 82 ? 5.238 9.654 12.192 1.00 97.81 82 ALA A O 1
ATOM 666 N N . ALA A 1 83 ? 3.066 9.988 12.670 1.00 96.75 83 ALA A N 1
ATOM 667 C CA . ALA A 1 83 ? 2.552 9.232 11.531 1.00 96.75 83 ALA A CA 1
ATOM 668 C C . ALA A 1 83 ? 2.886 9.923 10.201 1.00 96.75 83 ALA A C 1
ATOM 670 O O . ALA A 1 83 ? 3.292 9.256 9.251 1.00 96.75 83 ALA A O 1
ATOM 671 N N . LEU A 1 84 ? 2.759 11.249 10.128 1.00 97.44 84 LEU A N 1
ATOM 672 C CA . LEU A 1 84 ? 3.134 12.019 8.944 1.00 97.44 84 LEU A CA 1
ATOM 673 C C . LEU A 1 84 ? 4.633 11.890 8.652 1.00 97.44 84 LEU A C 1
ATOM 675 O O . LEU A 1 84 ? 5.001 11.482 7.555 1.00 97.44 84 LEU A O 1
ATOM 679 N N . LEU A 1 85 ? 5.489 12.171 9.640 1.00 98.00 85 LEU A N 1
ATOM 680 C CA . LEU A 1 85 ? 6.944 12.083 9.499 1.00 98.00 85 LEU A CA 1
ATOM 681 C C . LEU A 1 85 ? 7.382 10.678 9.095 1.00 98.00 85 LEU A C 1
ATOM 683 O O . LEU A 1 85 ? 8.154 10.534 8.159 1.00 98.00 85 LEU A O 1
ATOM 687 N N . THR A 1 86 ? 6.836 9.641 9.732 1.00 97.62 86 THR A N 1
ATOM 688 C CA . THR A 1 86 ? 7.173 8.257 9.380 1.00 97.62 86 THR A CA 1
ATOM 689 C C . THR A 1 86 ? 6.739 7.919 7.953 1.00 97.62 86 THR A C 1
ATOM 691 O O . THR A 1 86 ? 7.492 7.284 7.220 1.00 97.62 86 THR A O 1
ATOM 694 N N . GLY A 1 87 ? 5.551 8.365 7.528 1.00 96.50 87 GLY A N 1
ATOM 695 C CA . GLY A 1 87 ? 5.082 8.185 6.154 1.00 96.50 87 GLY A CA 1
ATOM 696 C C . GLY A 1 87 ? 5.984 8.895 5.140 1.00 96.50 87 GLY A C 1
ATOM 697 O O . GLY A 1 87 ? 6.388 8.296 4.147 1.00 96.50 87 GLY A O 1
ATOM 698 N N . LEU A 1 88 ? 6.377 10.139 5.422 1.00 96.31 88 LEU A N 1
ATOM 699 C CA . LEU A 1 88 ? 7.319 10.893 4.592 1.00 96.31 88 LEU A CA 1
ATOM 700 C C . LEU A 1 88 ? 8.699 10.227 4.544 1.00 96.31 88 LEU A C 1
ATOM 702 O O . LEU A 1 88 ? 9.281 10.117 3.469 1.00 96.31 88 LEU A O 1
ATOM 706 N N . SER A 1 89 ? 9.208 9.725 5.671 1.00 96.56 89 SER A N 1
ATOM 707 C CA . SER A 1 89 ? 10.471 8.984 5.709 1.00 96.56 89 SER A CA 1
ATOM 708 C C . SER A 1 89 ? 10.407 7.710 4.870 1.00 96.56 89 SER A C 1
ATOM 710 O O . SER A 1 89 ? 11.343 7.441 4.125 1.00 96.56 89 SER A O 1
ATOM 712 N N . LEU A 1 90 ? 9.304 6.955 4.936 1.00 95.56 90 LEU A N 1
ATOM 713 C CA . LEU A 1 90 ? 9.097 5.775 4.090 1.00 95.56 90 LEU A CA 1
ATOM 714 C C . LEU A 1 90 ? 9.061 6.145 2.605 1.00 95.56 90 LEU A C 1
ATOM 716 O O . LEU A 1 90 ? 9.673 5.447 1.797 1.00 95.56 90 LEU A O 1
ATOM 720 N N . LEU A 1 91 ? 8.386 7.241 2.247 1.00 93.62 91 LEU A N 1
ATOM 721 C CA . LEU A 1 91 ? 8.345 7.739 0.873 1.00 93.62 91 LEU A CA 1
ATOM 722 C C . LEU A 1 91 ? 9.748 8.090 0.367 1.00 93.62 91 LEU A C 1
ATOM 724 O O . LEU A 1 91 ? 10.188 7.542 -0.640 1.00 93.62 91 LEU A O 1
ATOM 728 N N . VAL A 1 92 ? 10.456 8.965 1.087 1.00 93.44 92 VAL A N 1
ATOM 729 C CA . VAL A 1 92 ? 11.802 9.424 0.718 1.00 93.44 92 VAL A CA 1
ATOM 730 C C . VAL A 1 92 ? 12.756 8.242 0.617 1.00 93.44 92 VAL A C 1
ATOM 732 O O . VAL A 1 92 ? 13.437 8.094 -0.392 1.00 93.44 92 VAL A O 1
ATOM 735 N N . PHE A 1 93 ? 12.764 7.362 1.619 1.00 93.19 93 PHE A N 1
ATOM 736 C CA . PHE A 1 93 ? 13.602 6.169 1.603 1.00 93.19 93 PHE A CA 1
ATOM 737 C C . PHE A 1 93 ? 13.311 5.288 0.386 1.00 93.19 93 PHE A C 1
ATOM 739 O O . PHE A 1 93 ? 14.237 4.856 -0.291 1.00 93.19 93 PHE A O 1
ATOM 746 N N . SER A 1 94 ? 12.037 5.066 0.058 1.00 90.12 94 SER A N 1
ATOM 747 C CA . SER A 1 94 ? 11.660 4.232 -1.087 1.00 90.12 94 SER A CA 1
ATOM 748 C C . SER A 1 94 ? 12.072 4.852 -2.423 1.00 90.12 94 SER A C 1
ATOM 750 O O . SER A 1 94 ? 12.574 4.140 -3.289 1.00 90.12 94 SER A O 1
ATOM 752 N N . VAL A 1 95 ? 11.922 6.172 -2.585 1.00 88.69 95 VAL A N 1
ATOM 753 C CA . VAL A 1 95 ? 12.405 6.896 -3.773 1.00 88.69 95 VAL A CA 1
ATOM 754 C C . VAL A 1 95 ? 13.928 6.794 -3.887 1.00 88.69 95 VAL A C 1
ATOM 756 O O . VAL A 1 95 ? 14.437 6.497 -4.964 1.00 88.69 95 VAL A O 1
ATOM 759 N N . LEU A 1 96 ? 14.660 6.976 -2.783 1.00 89.69 96 LEU A N 1
ATOM 760 C CA . LEU A 1 96 ? 16.121 6.855 -2.764 1.00 89.69 96 LEU A CA 1
ATOM 761 C C . LEU A 1 96 ? 16.590 5.432 -3.088 1.00 89.69 96 LEU A C 1
ATOM 763 O O . LEU A 1 96 ? 17.550 5.271 -3.834 1.00 89.69 96 LEU A O 1
ATOM 767 N N . VAL A 1 97 ? 15.910 4.404 -2.571 1.00 88.69 97 VAL A N 1
ATOM 768 C CA . VAL A 1 97 ? 16.208 3.000 -2.893 1.00 88.69 97 VAL A CA 1
ATOM 769 C C . VAL A 1 97 ? 15.971 2.725 -4.372 1.00 88.69 97 VAL A C 1
ATOM 771 O O . VAL A 1 97 ? 16.839 2.152 -5.026 1.00 88.69 97 VAL A O 1
ATOM 774 N N . LEU A 1 98 ? 14.835 3.162 -4.918 1.00 84.88 98 LEU A N 1
ATOM 775 C CA . LEU A 1 98 ? 14.544 3.025 -6.343 1.00 84.88 98 LEU A CA 1
ATOM 776 C C . LEU A 1 98 ? 15.595 3.754 -7.202 1.00 84.88 98 LEU A C 1
ATOM 778 O O . LEU A 1 98 ? 16.057 3.199 -8.195 1.00 84.88 98 LEU A O 1
ATOM 782 N N . ALA A 1 99 ? 16.036 4.947 -6.791 1.00 84.19 99 ALA A N 1
ATOM 783 C CA . ALA A 1 99 ? 17.050 5.729 -7.509 1.00 84.19 99 ALA A CA 1
ATOM 784 C C . ALA A 1 99 ? 18.429 5.084 -7.452 1.00 84.19 99 ALA A C 1
ATOM 786 O O . ALA A 1 99 ? 19.093 4.963 -8.478 1.00 84.19 99 ALA A O 1
ATOM 787 N N . GLY A 1 100 ? 18.838 4.636 -6.266 1.00 85.88 100 GLY A N 1
ATOM 788 C CA . GLY A 1 100 ? 20.106 3.949 -6.062 1.00 85.88 100 GLY A CA 1
ATOM 789 C C . GLY A 1 100 ? 20.173 2.640 -6.841 1.00 85.88 100 GLY A C 1
ATOM 790 O O . GLY A 1 100 ? 21.167 2.386 -7.511 1.00 85.88 100 GLY A O 1
ATOM 791 N N . LEU A 1 101 ? 19.108 1.832 -6.821 1.00 82.25 101 LEU A N 1
ATOM 792 C CA . LEU A 1 101 ? 19.056 0.586 -7.591 1.00 82.25 101 LEU A CA 1
ATOM 793 C C . LEU A 1 101 ? 19.027 0.842 -9.098 1.00 82.25 101 LEU A C 1
ATOM 795 O O . LEU A 1 101 ? 19.742 0.162 -9.830 1.00 82.25 101 LEU A O 1
ATOM 799 N N . GLY A 1 102 ? 18.272 1.844 -9.555 1.00 78.56 102 GLY A N 1
ATOM 800 C CA . GLY A 1 102 ? 18.293 2.266 -10.954 1.00 78.56 102 GLY A CA 1
ATOM 801 C C . GLY A 1 102 ? 19.694 2.676 -11.408 1.00 78.56 102 GLY A C 1
ATOM 802 O O . GLY A 1 102 ? 20.171 2.178 -12.422 1.00 78.56 102 GLY A O 1
ATOM 803 N N . PHE A 1 103 ? 20.396 3.484 -10.610 1.00 83.81 103 PHE A N 1
ATOM 804 C CA . PHE A 1 103 ? 21.773 3.884 -10.896 1.00 83.81 103 PHE A CA 1
ATOM 805 C C . PHE A 1 103 ? 22.741 2.694 -10.918 1.00 83.81 103 PHE A C 1
ATOM 807 O O . PHE A 1 103 ? 23.545 2.579 -11.838 1.00 83.81 103 PHE A O 1
ATOM 814 N N . LEU A 1 104 ? 22.655 1.788 -9.940 1.00 83.06 104 LEU A N 1
ATOM 815 C CA . LEU A 1 104 ? 23.545 0.625 -9.850 1.00 83.06 104 LEU A CA 1
ATOM 816 C C . LEU A 1 104 ? 23.351 -0.370 -10.999 1.00 83.06 104 LEU A C 1
ATOM 818 O O . LEU A 1 104 ? 24.316 -0.998 -11.423 1.00 83.06 104 LEU A O 1
ATOM 822 N N . ILE A 1 105 ? 22.117 -0.537 -11.477 1.00 78.75 105 ILE A N 1
ATOM 823 C CA . ILE A 1 105 ? 21.789 -1.504 -12.531 1.00 78.75 105 ILE A CA 1
ATOM 824 C C . ILE A 1 105 ? 22.005 -0.901 -13.922 1.00 78.75 105 ILE A C 1
ATOM 826 O O . ILE A 1 105 ? 22.521 -1.582 -14.803 1.00 78.75 105 ILE A O 1
ATOM 830 N N . ALA A 1 106 ? 21.638 0.366 -14.116 1.00 75.62 106 ALA A N 1
ATOM 831 C CA . ALA A 1 106 ? 21.564 0.992 -15.435 1.00 75.62 106 ALA A CA 1
ATOM 832 C C . ALA A 1 106 ? 22.606 2.095 -15.681 1.00 75.62 106 ALA A C 1
ATOM 834 O O . ALA A 1 106 ? 22.661 2.657 -16.772 1.00 75.62 106 ALA A O 1
ATOM 835 N N . GLY A 1 107 ? 23.414 2.446 -14.677 1.00 79.06 107 GLY A N 1
ATOM 836 C CA . GLY A 1 107 ? 24.464 3.462 -14.792 1.00 79.06 107 GLY A CA 1
ATOM 837 C C . GLY A 1 107 ? 23.969 4.914 -14.808 1.00 79.06 107 GLY A C 1
ATOM 838 O O . GLY A 1 107 ? 24.744 5.808 -15.141 1.00 79.06 107 GLY A O 1
ATOM 839 N N . GLY A 1 108 ? 22.704 5.178 -14.457 1.00 75.81 108 GLY A N 1
ATOM 840 C CA . GLY A 1 108 ? 22.136 6.529 -14.464 1.00 75.81 108 GLY A CA 1
ATOM 841 C C . GLY A 1 108 ? 20.881 6.689 -13.604 1.00 75.81 108 GLY A C 1
ATOM 842 O O . GLY A 1 108 ? 20.256 5.714 -13.192 1.00 75.81 108 GLY A O 1
ATOM 843 N N . PHE A 1 109 ? 20.506 7.939 -13.321 1.00 70.12 109 PHE A N 1
ATOM 844 C CA . PHE A 1 109 ? 19.232 8.263 -12.673 1.00 70.12 109 PHE A CA 1
ATOM 845 C C . PHE A 1 109 ? 18.123 8.286 -13.731 1.00 70.12 109 PHE A C 1
ATOM 847 O O . PHE A 1 109 ? 18.136 9.135 -14.616 1.00 70.12 109 PHE A O 1
ATOM 854 N N . ILE A 1 110 ? 17.174 7.351 -13.648 1.00 66.31 110 ILE A N 1
ATOM 855 C CA . ILE A 1 110 ? 16.133 7.132 -14.672 1.00 66.31 110 ILE A CA 1
ATOM 856 C C . ILE A 1 110 ? 14.754 7.464 -14.095 1.00 66.31 110 ILE A C 1
ATOM 858 O O . ILE A 1 110 ? 13.814 6.679 -14.186 1.00 66.31 110 ILE A O 1
ATOM 862 N N . PHE A 1 111 ? 14.632 8.613 -13.431 1.00 68.00 111 PHE A N 1
ATOM 863 C CA . PHE A 1 111 ? 13.316 9.137 -13.079 1.00 68.00 111 PHE A CA 1
ATOM 864 C C . PHE A 1 111 ? 13.093 10.452 -13.781 1.00 68.00 111 PHE A C 1
ATOM 866 O O . PHE A 1 111 ? 13.793 11.428 -13.526 1.00 68.00 111 PHE A O 1
ATOM 873 N N . GLU A 1 112 ? 12.068 10.469 -14.617 1.00 74.12 112 GLU A N 1
ATOM 874 C CA . GLU A 1 112 ? 11.452 11.687 -15.102 1.00 74.12 112 GLU A CA 1
ATOM 875 C C . GLU A 1 112 ? 10.266 11.988 -14.178 1.00 74.12 112 GLU A C 1
ATOM 877 O O . GLU A 1 112 ? 9.247 11.300 -14.248 1.00 74.12 112 GLU A O 1
ATOM 882 N N . PRO A 1 113 ? 10.356 12.988 -13.277 1.00 70.31 113 PRO A N 1
ATOM 883 C CA . PRO A 1 113 ? 9.272 13.281 -12.337 1.00 70.31 113 PRO A CA 1
ATOM 884 C C . PRO A 1 113 ? 7.935 13.586 -13.028 1.00 70.31 113 PRO A C 1
ATOM 886 O O . PRO A 1 113 ? 6.878 13.374 -12.435 1.00 70.31 113 PRO A O 1
ATOM 889 N N . VAL A 1 114 ? 7.981 14.044 -14.287 1.00 80.19 114 VAL A N 1
ATOM 890 C CA . VAL A 1 114 ? 6.800 14.305 -15.121 1.00 80.19 114 VAL A CA 1
ATOM 891 C C . VAL A 1 114 ? 5.961 13.046 -15.362 1.00 80.19 114 VAL A C 1
ATOM 893 O O . VAL A 1 114 ? 4.738 13.144 -15.396 1.00 80.19 114 VAL A O 1
ATOM 896 N N . TYR A 1 115 ? 6.571 11.857 -15.388 1.00 76.25 115 TYR A N 1
ATOM 897 C CA . TYR A 1 115 ? 5.853 10.599 -15.601 1.00 76.25 115 TYR A CA 1
ATOM 898 C C . TYR A 1 115 ? 4.829 10.308 -14.492 1.00 76.25 115 TYR A C 1
ATOM 900 O O . TYR A 1 115 ? 3.795 9.685 -14.722 1.00 76.25 115 TYR A O 1
ATOM 908 N N . MET A 1 116 ? 5.055 10.807 -13.270 1.00 73.00 116 MET A N 1
ATOM 909 C CA . MET A 1 116 ? 4.042 10.703 -12.212 1.00 73.00 116 MET A CA 1
ATOM 910 C C . MET A 1 116 ? 2.769 11.483 -12.559 1.00 73.00 116 MET A C 1
ATOM 912 O O . MET A 1 116 ? 1.674 11.037 -12.227 1.00 73.00 116 MET A O 1
ATOM 916 N N . ALA A 1 117 ? 2.909 12.644 -13.208 1.00 77.31 117 ALA A N 1
ATOM 917 C CA . ALA A 1 117 ? 1.777 13.448 -13.655 1.00 77.31 117 ALA A CA 1
ATOM 918 C C . ALA A 1 117 ? 1.069 12.799 -14.854 1.00 77.31 117 ALA A C 1
ATOM 920 O O . ALA A 1 117 ? -0.153 12.867 -14.947 1.00 77.31 117 ALA A O 1
ATOM 921 N N . GLU A 1 118 ? 1.811 12.105 -15.718 1.00 79.00 118 GLU A N 1
ATOM 922 C CA . GLU A 1 118 ? 1.251 11.314 -16.825 1.00 79.00 118 GLU A CA 1
ATOM 923 C C . GLU A 1 118 ? 0.446 10.106 -16.320 1.00 79.00 118 GLU A C 1
ATOM 925 O O . GLU A 1 118 ? -0.544 9.711 -16.928 1.00 79.00 118 GLU A O 1
ATOM 930 N N . MET A 1 119 ? 0.804 9.574 -15.148 1.00 79.75 119 MET A N 1
ATOM 931 C CA . MET A 1 119 ? 0.105 8.474 -14.477 1.00 79.75 119 MET A CA 1
ATOM 932 C C . MET A 1 119 ? -0.932 8.940 -13.444 1.00 79.75 119 MET A C 1
ATOM 934 O O . MET A 1 119 ? -1.335 8.159 -12.577 1.00 79.75 119 MET A O 1
ATOM 938 N N . ILE A 1 120 ? -1.409 10.188 -13.525 1.00 78.69 120 ILE A N 1
ATOM 939 C CA . ILE A 1 120 ? -2.426 10.726 -12.602 1.00 78.69 120 ILE A CA 1
ATOM 940 C C . ILE A 1 120 ? -3.699 9.863 -12.559 1.00 78.69 120 ILE A C 1
ATOM 942 O O . ILE A 1 120 ? -4.342 9.733 -11.517 1.00 78.69 120 ILE A O 1
ATOM 946 N N . GLU A 1 121 ? -4.013 9.196 -13.669 1.00 78.25 121 GLU A N 1
ATOM 947 C CA . GLU A 1 121 ? -5.135 8.265 -13.806 1.00 78.25 121 GLU A CA 1
ATOM 948 C C . GLU A 1 121 ? -5.023 7.025 -12.904 1.00 78.25 121 GLU A C 1
ATOM 950 O O . GLU A 1 121 ? -6.030 6.376 -12.627 1.00 78.25 121 GLU A O 1
ATOM 955 N N . TYR A 1 122 ? -3.827 6.716 -12.388 1.00 79.88 122 TYR A N 1
ATOM 956 C CA . TYR A 1 122 ? -3.603 5.627 -11.437 1.00 79.88 122 TYR A CA 1
ATOM 957 C C . TYR A 1 122 ? -3.889 6.020 -9.980 1.00 79.88 122 TYR A C 1
ATOM 959 O O . TYR A 1 122 ? -4.107 5.150 -9.135 1.00 79.88 122 TYR A O 1
ATOM 967 N N . ILE A 1 123 ? -3.923 7.317 -9.650 1.00 78.88 123 ILE A N 1
ATOM 968 C CA . ILE A 1 123 ? -4.182 7.778 -8.276 1.00 78.88 123 ILE A CA 1
ATOM 969 C C . ILE A 1 123 ? -5.500 7.206 -7.723 1.00 78.88 123 ILE A C 1
ATOM 971 O O . ILE A 1 123 ? -5.482 6.686 -6.601 1.00 78.88 123 ILE A O 1
ATOM 975 N N . PRO A 1 124 ? -6.624 7.207 -8.477 1.00 82.06 124 PRO A N 1
ATOM 976 C CA . PRO A 1 124 ? -7.845 6.537 -8.049 1.00 82.06 124 PRO A CA 1
ATOM 977 C C . PRO A 1 124 ? -7.617 5.065 -7.703 1.00 82.06 124 PRO A C 1
ATOM 979 O O . PRO A 1 124 ? -8.120 4.615 -6.681 1.00 82.06 124 PRO A O 1
ATOM 982 N N . ALA A 1 125 ? -6.826 4.334 -8.490 1.00 84.81 125 ALA A N 1
ATOM 983 C CA . ALA A 1 125 ? -6.574 2.903 -8.316 1.00 84.81 125 ALA A CA 1
ATOM 984 C C . ALA A 1 125 ? -5.795 2.562 -7.038 1.00 84.81 125 ALA A C 1
ATOM 986 O O . ALA A 1 125 ? -5.935 1.465 -6.486 1.00 84.81 125 ALA A O 1
ATOM 987 N N . ALA A 1 126 ? -4.949 3.485 -6.570 1.00 89.38 126 ALA A N 1
ATOM 988 C CA . ALA A 1 126 ? -4.117 3.270 -5.393 1.00 89.38 126 ALA A CA 1
ATOM 989 C C . ALA A 1 126 ? -4.965 3.106 -4.122 1.00 89.38 126 ALA A C 1
ATOM 991 O O . ALA A 1 126 ? -4.620 2.294 -3.257 1.00 89.38 126 ALA A O 1
ATOM 992 N N . PHE A 1 127 ? -6.084 3.833 -4.019 1.00 92.50 127 PHE A N 1
ATOM 993 C CA . PHE A 1 127 ? -6.921 3.840 -2.820 1.00 92.50 127 PHE A CA 1
ATOM 994 C C . PH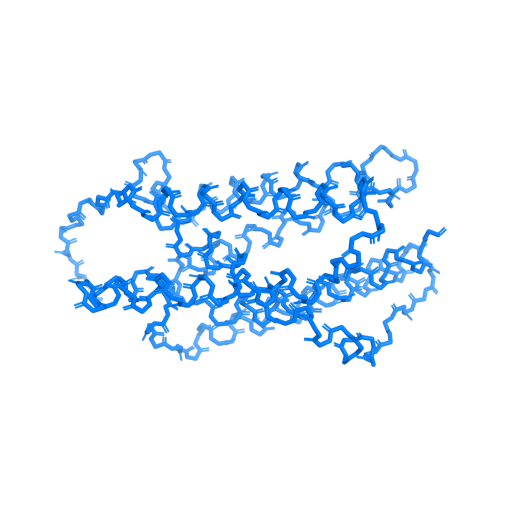E A 1 127 ? -7.621 2.494 -2.554 1.00 92.50 127 PHE A C 1
ATOM 996 O O . PHE A 1 127 ? -7.411 1.958 -1.466 1.00 92.50 127 PHE A O 1
ATOM 1003 N N . PRO A 1 128 ? -8.377 1.876 -3.487 1.00 92.62 128 PRO A N 1
ATOM 1004 C CA . PRO A 1 128 ? -9.003 0.569 -3.258 1.00 92.62 128 PRO A CA 1
ATOM 1005 C C . PRO A 1 128 ? -8.015 -0.521 -2.864 1.00 92.62 128 PRO A C 1
ATOM 1007 O O . PRO A 1 128 ? -8.291 -1.314 -1.965 1.00 92.62 128 PRO A O 1
ATOM 1010 N N . GLN A 1 129 ? -6.844 -0.536 -3.503 1.00 91.88 129 GLN A N 1
ATOM 1011 C CA . GLN A 1 129 ? -5.793 -1.503 -3.199 1.00 91.88 129 GLN A CA 1
ATOM 1012 C C . GLN A 1 129 ? -5.282 -1.328 -1.767 1.00 91.88 129 GLN A C 1
ATOM 1014 O O . GLN A 1 129 ? -5.181 -2.305 -1.023 1.00 91.88 129 GLN A O 1
ATOM 1019 N N . GLN A 1 130 ? -5.019 -0.083 -1.353 1.00 94.56 130 GLN A N 1
ATOM 1020 C CA . GLN A 1 130 ? -4.604 0.199 0.019 1.00 94.56 130 GLN A CA 1
ATOM 1021 C C . GLN A 1 130 ? -5.718 -0.077 1.024 1.00 94.56 130 GLN A C 1
ATOM 1023 O O . GLN A 1 130 ? -5.442 -0.617 2.092 1.00 94.56 130 GLN A O 1
ATOM 1028 N N . PHE A 1 131 ? -6.972 0.235 0.693 1.00 95.94 131 PHE A N 1
ATOM 1029 C CA . PHE A 1 131 ? -8.114 -0.017 1.566 1.00 95.94 131 PHE A CA 1
ATOM 1030 C C . PHE A 1 131 ? -8.293 -1.517 1.810 1.00 95.94 131 PHE A C 1
ATOM 1032 O O . PHE A 1 131 ? -8.371 -1.961 2.955 1.00 95.94 131 PHE A O 1
ATOM 1039 N N . VAL A 1 132 ? -8.286 -2.332 0.754 1.00 95.00 132 VAL A N 1
ATOM 1040 C CA . VAL A 1 132 ? -8.412 -3.785 0.901 1.00 95.00 132 VAL A CA 1
ATOM 1041 C C . VAL A 1 132 ? -7.237 -4.368 1.679 1.00 95.00 132 VAL A C 1
ATOM 1043 O O . VAL A 1 132 ? -7.455 -5.144 2.610 1.00 95.00 132 VAL A O 1
ATOM 1046 N N . LEU A 1 133 ? -6.000 -3.989 1.348 1.00 94.06 133 LEU A N 1
ATOM 1047 C CA . LEU A 1 133 ? -4.826 -4.501 2.049 1.00 94.06 133 LEU A CA 1
ATOM 1048 C C . LEU A 1 133 ? -4.834 -4.087 3.522 1.00 94.06 133 LEU A C 1
ATOM 1050 O O . LEU A 1 133 ? -4.807 -4.941 4.406 1.00 94.06 133 LEU A O 1
ATOM 1054 N N . CYS A 1 134 ? -4.864 -2.784 3.786 1.00 94.12 134 CYS A N 1
ATOM 1055 C CA . CYS A 1 134 ? -4.674 -2.231 5.116 1.00 94.12 134 CYS A CA 1
ATOM 1056 C C . CYS A 1 134 ? -5.952 -2.333 5.949 1.00 94.12 134 CYS A C 1
ATOM 1058 O O . CYS A 1 134 ? -5.979 -2.998 6.987 1.00 94.12 134 CYS A O 1
ATOM 1060 N N . SER A 1 135 ? -7.025 -1.700 5.488 1.00 93.75 135 SER A N 1
ATOM 1061 C CA . SER A 1 135 ? -8.258 -1.537 6.254 1.00 93.75 135 SER A CA 1
ATOM 1062 C C . SER A 1 135 ? -9.040 -2.837 6.417 1.00 93.75 135 SER A C 1
ATOM 1064 O O . SER A 1 135 ? -9.667 -3.031 7.452 1.00 93.75 135 SER A O 1
ATOM 1066 N N . VAL A 1 136 ? -8.982 -3.757 5.452 1.00 94.75 136 VAL A N 1
ATOM 1067 C CA . VAL A 1 136 ? -9.668 -5.055 5.562 1.00 94.75 136 VAL A CA 1
ATOM 1068 C C . VAL A 1 136 ? -8.698 -6.161 5.971 1.00 94.75 136 VAL A C 1
ATOM 1070 O O . VAL A 1 136 ? -8.884 -6.792 7.016 1.00 94.75 136 VAL A O 1
ATOM 1073 N N . GLY A 1 137 ? -7.649 -6.385 5.179 1.00 94.19 137 GLY A N 1
ATOM 1074 C CA . GLY A 1 137 ? -6.698 -7.479 5.365 1.00 94.19 137 GLY A CA 1
ATOM 1075 C C . GLY A 1 137 ? -5.935 -7.382 6.683 1.00 94.19 137 GLY A C 1
ATOM 1076 O O . GLY A 1 137 ? -6.059 -8.264 7.534 1.00 94.19 137 GLY A O 1
ATOM 1077 N N . LEU A 1 138 ? -5.179 -6.298 6.891 1.00 95.50 138 LEU A N 1
ATOM 1078 C CA . LEU A 1 138 ? -4.350 -6.141 8.091 1.0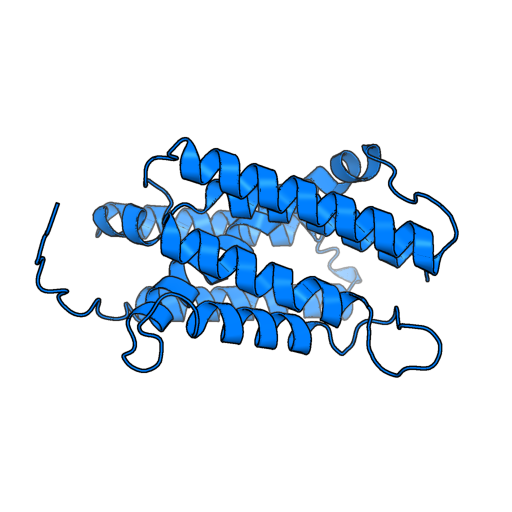0 95.50 138 LEU A CA 1
ATOM 1079 C C . LEU A 1 138 ? -5.187 -6.016 9.361 1.00 95.50 138 LEU A C 1
ATOM 1081 O O . LEU A 1 138 ? -4.804 -6.579 10.383 1.00 95.50 138 LEU A O 1
ATOM 1085 N N . VAL A 1 139 ? -6.322 -5.308 9.324 1.00 94.31 139 VAL A N 1
ATOM 1086 C CA . VAL A 1 139 ? -7.246 -5.244 10.473 1.00 94.31 139 VAL A CA 1
ATOM 1087 C C . VAL A 1 139 ? -7.708 -6.643 10.880 1.00 94.31 139 VAL A C 1
ATOM 1089 O O . VAL A 1 139 ? -7.629 -6.983 12.060 1.00 94.31 139 VAL A O 1
ATOM 1092 N N . SER A 1 140 ? -8.144 -7.454 9.914 1.00 93.75 140 SER A N 1
ATOM 1093 C CA . SER A 1 140 ? -8.677 -8.793 10.179 1.00 93.75 140 SER A CA 1
ATOM 1094 C C . SER A 1 140 ? -7.591 -9.763 10.634 1.00 93.75 140 SER A C 1
ATOM 1096 O O . SER A 1 140 ? -7.766 -10.474 11.618 1.00 93.75 140 SER A O 1
ATOM 1098 N N . LEU A 1 141 ? -6.440 -9.780 9.958 1.00 94.19 141 LEU A N 1
ATOM 1099 C CA . LEU A 1 141 ? -5.337 -10.672 10.316 1.00 94.19 141 LEU A CA 1
ATOM 1100 C C . LEU A 1 141 ? -4.724 -10.307 11.671 1.00 94.19 141 LEU A C 1
ATOM 1102 O O . LEU A 1 141 ? -4.401 -11.202 12.447 1.00 94.19 141 LEU A O 1
ATOM 1106 N N . ALA A 1 142 ? -4.613 -9.016 12.000 1.00 93.62 142 ALA A N 1
ATOM 1107 C CA . ALA A 1 142 ? -4.062 -8.575 13.283 1.00 93.62 142 ALA A CA 1
ATOM 1108 C C . ALA A 1 142 ? -4.918 -8.991 14.488 1.00 93.62 142 ALA A C 1
ATOM 1110 O O . ALA A 1 142 ? -4.434 -8.953 15.620 1.00 93.62 142 ALA A O 1
ATOM 1111 N N . SER A 1 143 ? -6.177 -9.385 14.271 1.00 91.19 143 SER A N 1
ATOM 1112 C CA . SER A 1 143 ? -7.041 -9.861 15.347 1.00 91.19 143 SER A CA 1
ATOM 1113 C C . SER A 1 143 ? -6.845 -11.344 15.686 1.00 91.19 143 SER A C 1
ATOM 1115 O O . SER A 1 143 ? -7.261 -11.801 16.756 1.00 91.19 143 SER A O 1
ATOM 1117 N N . LEU A 1 144 ? -6.146 -12.089 14.824 1.00 92.25 144 LEU A N 1
ATOM 1118 C CA . LEU A 1 144 ? -5.785 -13.483 15.054 1.00 92.25 144 LEU A CA 1
ATOM 1119 C C . LEU A 1 144 ? -4.630 -13.598 16.057 1.00 92.25 144 LEU A C 1
ATOM 1121 O O . LEU A 1 144 ? -3.643 -12.862 16.005 1.00 92.25 144 LEU A O 1
ATOM 1125 N N . SER A 1 145 ? -4.710 -14.589 16.948 1.00 92.25 145 SER A N 1
ATOM 1126 C CA . SER A 1 145 ? -3.695 -14.835 17.984 1.00 92.25 145 SER A CA 1
ATOM 1127 C C . SER A 1 145 ? -2.294 -15.091 17.416 1.00 92.25 145 SER A C 1
ATOM 1129 O O . SER A 1 145 ? -1.311 -14.626 17.993 1.00 92.25 145 SER A O 1
ATOM 1131 N N . ALA A 1 146 ? -2.200 -15.770 16.268 1.00 93.25 146 ALA A N 1
ATOM 1132 C CA . ALA A 1 146 ? -0.939 -16.072 15.589 1.00 93.25 146 ALA A CA 1
ATOM 1133 C C . ALA A 1 146 ? -0.144 -14.806 15.218 1.00 93.25 146 ALA A C 1
ATOM 1135 O O . ALA A 1 146 ? 1.089 -14.792 15.293 1.00 93.25 146 ALA A O 1
ATOM 1136 N N . PHE A 1 147 ? -0.858 -13.727 14.888 1.00 93.56 147 PHE A N 1
ATOM 1137 C CA . PHE A 1 147 ? -0.307 -12.467 14.398 1.00 93.56 147 PHE A CA 1
ATOM 1138 C C . PHE A 1 147 ? -0.196 -11.378 15.465 1.00 93.56 147 PHE A C 1
ATOM 1140 O O . PHE A 1 147 ? 0.138 -10.239 15.142 1.00 93.56 147 PHE A O 1
ATOM 1147 N N . ARG A 1 148 ? -0.416 -11.718 16.742 1.00 84.75 148 ARG A N 1
ATOM 1148 C CA . ARG A 1 148 ? -0.191 -10.785 17.851 1.00 84.75 148 ARG A CA 1
ATOM 1149 C C . ARG A 1 148 ? 1.261 -10.300 17.877 1.00 84.75 148 ARG A C 1
ATOM 1151 O O . ARG A 1 148 ? 2.199 -11.067 17.651 1.00 84.75 148 ARG A O 1
ATOM 1158 N N . GLY A 1 149 ? 1.430 -9.025 18.215 1.00 88.56 149 GLY A N 1
ATOM 1159 C CA . GLY A 1 149 ? 2.720 -8.338 18.246 1.00 88.56 149 GLY A CA 1
ATOM 1160 C C . GLY A 1 149 ? 2.918 -7.394 17.060 1.00 88.56 149 GLY A C 1
ATOM 1161 O O . GLY A 1 149 ? 2.066 -7.267 16.187 1.00 88.56 149 GLY A O 1
ATOM 1162 N N . THR A 1 150 ? 4.054 -6.701 17.046 1.00 91.00 150 THR A N 1
ATOM 1163 C CA . THR A 1 150 ? 4.312 -5.601 16.102 1.00 91.00 150 THR A CA 1
ATOM 1164 C C . THR A 1 150 ? 4.996 -6.030 14.808 1.00 91.00 150 THR A C 1
ATOM 1166 O O . THR A 1 150 ? 5.087 -5.218 13.898 1.00 91.00 150 THR A O 1
ATOM 1169 N N . TRP A 1 151 ? 5.489 -7.271 14.709 1.00 95.25 151 TRP A N 1
ATOM 1170 C CA . TRP A 1 151 ? 6.395 -7.674 13.620 1.00 95.25 151 TRP A CA 1
ATOM 1171 C C . TRP A 1 151 ? 5.925 -8.872 12.795 1.00 95.25 151 TRP A C 1
ATOM 1173 O O . TRP A 1 151 ? 6.190 -8.913 11.601 1.00 95.25 151 TRP A O 1
ATOM 1183 N N . ARG A 1 152 ? 5.194 -9.830 13.381 1.00 96.00 152 ARG A N 1
ATOM 1184 C CA . ARG A 1 152 ? 4.828 -11.086 12.695 1.00 96.00 152 ARG A CA 1
ATOM 1185 C C . ARG A 1 152 ? 4.008 -10.852 11.429 1.00 96.00 152 ARG A C 1
ATOM 1187 O O . ARG A 1 152 ? 4.361 -11.355 10.368 1.00 96.00 152 ARG A O 1
ATOM 1194 N N . LEU A 1 153 ? 2.930 -10.076 11.544 1.00 96.69 153 LEU A N 1
ATOM 1195 C CA . LEU A 1 153 ? 2.074 -9.761 10.404 1.00 96.69 153 LEU A CA 1
ATOM 1196 C C . LEU A 1 153 ? 2.789 -8.877 9.371 1.00 96.69 153 LEU A C 1
ATOM 1198 O O . LEU A 1 153 ? 2.751 -9.240 8.199 1.00 96.69 153 LEU A O 1
ATOM 1202 N N . PRO A 1 154 ? 3.502 -7.798 9.754 1.00 97.75 154 PRO A N 1
ATOM 1203 C CA . PRO A 1 154 ? 4.333 -7.060 8.807 1.00 97.75 154 PRO A CA 1
ATOM 1204 C C . PRO A 1 154 ? 5.328 -7.923 8.029 1.00 97.75 154 PRO A C 1
ATOM 1206 O O . PRO A 1 154 ? 5.390 -7.821 6.809 1.00 97.75 154 PRO A O 1
ATOM 1209 N N . LEU A 1 155 ? 6.059 -8.818 8.698 1.00 97.31 155 LEU A N 1
ATOM 1210 C CA . LEU A 1 155 ? 7.014 -9.706 8.029 1.00 97.31 155 LEU A CA 1
ATOM 1211 C C . LEU A 1 155 ? 6.324 -10.667 7.057 1.00 97.31 155 LEU A C 1
ATOM 1213 O O . LEU A 1 155 ? 6.807 -10.842 5.941 1.00 97.31 155 LEU A O 1
ATOM 1217 N N . LEU A 1 156 ? 5.180 -11.246 7.442 1.00 97.31 156 LEU A N 1
ATOM 1218 C CA . LEU A 1 156 ? 4.391 -12.079 6.534 1.00 97.31 156 LEU A CA 1
ATOM 1219 C C . LEU A 1 156 ? 3.938 -11.283 5.306 1.00 97.31 156 LEU A C 1
ATOM 1221 O O . LEU A 1 156 ? 4.056 -11.769 4.187 1.00 97.31 156 LEU A O 1
ATOM 1225 N N . VAL A 1 157 ? 3.441 -10.061 5.498 1.00 96.75 157 VAL A N 1
ATOM 1226 C CA . VAL A 1 157 ? 2.988 -9.206 4.393 1.00 96.75 157 VAL A CA 1
ATOM 1227 C C . VAL A 1 157 ? 4.151 -8.863 3.469 1.00 96.75 157 VAL A C 1
ATOM 1229 O O . VAL A 1 157 ? 3.999 -8.979 2.259 1.00 96.75 157 VAL A O 1
ATOM 1232 N N . GLY A 1 158 ? 5.320 -8.526 4.019 1.00 96.38 158 GLY A N 1
ATOM 1233 C CA . GLY A 1 158 ? 6.542 -8.330 3.238 1.00 96.38 158 GLY A CA 1
ATOM 1234 C C . GLY A 1 158 ? 6.921 -9.571 2.427 1.00 96.38 158 GLY A C 1
ATOM 1235 O O . GLY A 1 158 ? 7.170 -9.469 1.229 1.00 96.38 158 GLY A O 1
ATOM 1236 N N . ALA A 1 159 ? 6.892 -10.759 3.035 1.00 96.81 159 ALA A N 1
ATOM 1237 C CA . ALA A 1 159 ? 7.171 -12.009 2.331 1.00 96.81 159 ALA A CA 1
ATOM 1238 C C . ALA A 1 159 ? 6.163 -12.279 1.199 1.00 96.81 159 ALA A C 1
ATOM 1240 O O . ALA A 1 159 ? 6.568 -12.614 0.089 1.00 96.81 159 ALA A O 1
ATOM 1241 N N . LEU A 1 160 ? 4.862 -12.082 1.441 1.00 95.75 160 LEU A N 1
ATOM 1242 C CA . LEU A 1 160 ? 3.822 -12.246 0.420 1.00 95.75 160 LEU A CA 1
ATOM 1243 C C . LEU A 1 160 ? 3.967 -11.232 -0.719 1.00 95.75 160 LEU A C 1
ATOM 1245 O O . LEU A 1 160 ? 3.817 -11.602 -1.881 1.00 95.75 160 LEU A O 1
ATOM 1249 N N . PHE A 1 161 ? 4.298 -9.977 -0.403 1.00 92.31 161 PHE A N 1
ATOM 1250 C CA . PHE A 1 161 ? 4.602 -8.953 -1.402 1.00 92.31 161 PHE A CA 1
ATOM 1251 C C . PHE A 1 161 ? 5.799 -9.362 -2.256 1.00 92.31 161 PHE A C 1
ATOM 1253 O O . PHE A 1 161 ? 5.705 -9.324 -3.477 1.00 92.31 161 PHE A O 1
ATOM 1260 N N . SER A 1 162 ? 6.880 -9.822 -1.628 1.00 93.31 162 SER A N 1
ATOM 1261 C CA . SER A 1 162 ? 8.058 -10.330 -2.329 1.00 93.31 162 SER A CA 1
ATOM 1262 C C . SER A 1 162 ? 7.694 -11.463 -3.290 1.00 93.31 162 SER A C 1
ATOM 1264 O O . SER A 1 162 ? 7.964 -11.375 -4.484 1.00 93.31 162 SER A O 1
ATOM 1266 N N . LEU A 1 163 ? 6.989 -12.489 -2.803 1.00 93.44 163 LEU A N 1
ATOM 1267 C CA . LEU A 1 163 ? 6.582 -13.646 -3.607 1.00 93.44 163 LEU A CA 1
ATOM 1268 C C . LEU A 1 163 ? 5.634 -13.274 -4.753 1.00 93.44 163 LEU A C 1
ATOM 1270 O O . LEU A 1 163 ? 5.743 -13.834 -5.842 1.00 93.44 163 LEU A O 1
ATOM 1274 N N . ALA A 1 164 ? 4.742 -12.302 -4.549 1.00 89.50 164 ALA A N 1
ATOM 1275 C CA . ALA A 1 164 ? 3.843 -11.822 -5.597 1.00 89.50 164 ALA A CA 1
ATOM 1276 C C . ALA A 1 164 ? 4.592 -11.200 -6.790 1.00 89.50 164 ALA A C 1
ATOM 1278 O O . ALA A 1 164 ? 4.055 -11.180 -7.897 1.00 89.50 164 ALA A O 1
ATOM 1279 N N . HIS A 1 165 ? 5.831 -10.743 -6.584 1.00 89.25 165 HIS A N 1
ATOM 1280 C CA . HIS A 1 165 ? 6.683 -10.148 -7.615 1.00 89.25 165 HIS A CA 1
ATOM 1281 C C . HIS A 1 165 ? 7.769 -11.110 -8.124 1.00 89.25 165 HIS A C 1
ATOM 1283 O O . HIS A 1 165 ? 8.701 -10.678 -8.794 1.00 89.25 165 HIS A O 1
ATOM 1289 N N . PHE A 1 166 ? 7.659 -12.416 -7.854 1.00 87.81 166 PHE A N 1
ATOM 1290 C CA . PHE A 1 166 ? 8.612 -13.414 -8.359 1.00 87.81 166 PHE A CA 1
ATOM 1291 C C . PHE A 1 166 ? 8.642 -13.506 -9.896 1.00 87.81 166 PHE A C 1
ATOM 1293 O O . PHE A 1 166 ? 9.658 -13.849 -10.494 1.00 87.81 166 PHE A O 1
ATOM 1300 N N . TRP A 1 167 ? 7.529 -13.189 -10.552 1.00 82.31 167 TRP A N 1
ATOM 1301 C CA . TRP A 1 167 ? 7.359 -13.326 -12.004 1.00 82.31 167 TRP A CA 1
ATOM 1302 C C . TRP A 1 167 ? 7.914 -12.144 -12.798 1.00 82.31 167 TRP A C 1
ATOM 1304 O O . TRP A 1 167 ? 7.786 -12.121 -14.020 1.00 82.31 167 TRP A O 1
ATOM 1314 N N . THR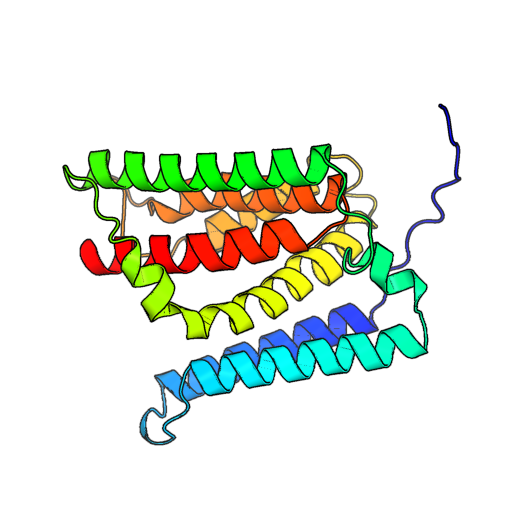 A 1 168 ? 8.448 -11.124 -12.128 1.00 82.25 168 THR A N 1
ATOM 1315 C CA . THR A 1 168 ? 8.774 -9.879 -12.808 1.00 82.25 168 THR A CA 1
ATOM 1316 C C . THR A 1 168 ? 10.097 -9.973 -13.575 1.00 82.25 168 THR A C 1
ATOM 1318 O O . THR A 1 168 ? 11.000 -10.719 -13.185 1.00 82.25 168 THR A O 1
ATOM 1321 N N . PRO A 1 169 ? 10.213 -9.273 -14.718 1.00 76.25 169 PRO A N 1
ATOM 1322 C CA . PRO A 1 169 ? 11.241 -9.591 -15.708 1.00 76.25 169 PRO A CA 1
ATOM 1323 C C . PRO A 1 169 ? 12.637 -9.056 -15.354 1.00 76.25 169 PRO A C 1
ATOM 1325 O O . PRO A 1 169 ? 13.629 -9.671 -15.741 1.00 76.25 169 PRO A O 1
ATOM 1328 N N . VAL A 1 170 ? 12.740 -7.960 -14.592 1.00 79.81 170 VAL A N 1
ATOM 1329 C CA . VAL A 1 170 ? 14.026 -7.329 -14.241 1.00 79.81 170 VAL A CA 1
ATOM 1330 C C . VAL A 1 170 ? 14.707 -8.093 -13.102 1.00 79.81 170 VAL A C 1
ATOM 1332 O O . VAL A 1 170 ? 14.232 -8.082 -11.962 1.00 79.81 170 VAL A O 1
ATOM 1335 N N . ARG A 1 171 ? 15.843 -8.738 -13.396 1.00 81.38 171 ARG A N 1
ATOM 1336 C CA . ARG A 1 171 ? 16.600 -9.591 -12.460 1.00 81.38 171 ARG A CA 1
ATOM 1337 C C . ARG A 1 171 ? 17.965 -9.015 -12.114 1.00 81.38 171 ARG A C 1
ATOM 1339 O O . ARG A 1 171 ? 18.546 -8.259 -12.884 1.00 81.38 171 ARG A O 1
ATOM 1346 N N . ILE A 1 172 ? 18.488 -9.415 -10.957 1.00 77.31 172 ILE A N 1
ATOM 1347 C CA . ILE A 1 172 ? 19.872 -9.111 -10.578 1.00 77.31 172 ILE A CA 1
ATOM 1348 C C . ILE A 1 172 ? 20.799 -9.917 -11.500 1.00 77.31 172 ILE A C 1
ATOM 1350 O O . ILE A 1 172 ? 20.610 -11.140 -11.590 1.00 77.31 172 ILE A O 1
ATOM 1354 N N . PRO A 1 173 ? 21.794 -9.283 -12.152 1.00 76.75 173 PRO A N 1
ATOM 1355 C CA . PRO A 1 173 ? 22.737 -9.976 -13.025 1.00 76.75 173 PRO A CA 1
ATOM 1356 C C . PRO A 1 173 ? 23.341 -11.217 -12.357 1.00 76.75 173 PRO A C 1
ATOM 1358 O O . PRO A 1 173 ? 23.793 -11.163 -11.215 1.00 76.75 173 PRO A O 1
ATOM 1361 N N . GLY A 1 174 ? 23.323 -12.350 -13.063 1.00 80.94 174 GLY A N 1
ATOM 1362 C CA . GLY A 1 174 ? 23.852 -13.622 -12.557 1.00 80.94 174 GLY A CA 1
ATOM 1363 C C . GLY A 1 174 ? 22.941 -14.375 -11.578 1.00 80.94 174 GLY A C 1
ATOM 1364 O O . GLY A 1 174 ? 23.364 -15.388 -11.026 1.00 80.94 174 GLY A O 1
ATOM 1365 N N . THR A 1 175 ? 21.696 -13.932 -11.360 1.00 82.62 175 THR A N 1
ATOM 1366 C CA . THR A 1 175 ? 20.744 -14.616 -10.468 1.00 82.62 175 THR A CA 1
ATOM 1367 C C . THR A 1 175 ? 19.376 -14.823 -11.120 1.00 82.62 175 THR A C 1
ATOM 1369 O O . THR A 1 175 ? 19.003 -14.142 -12.075 1.00 82.62 175 THR A O 1
ATOM 1372 N N . ILE A 1 176 ? 18.575 -15.726 -10.546 1.00 84.31 176 ILE A N 1
ATOM 1373 C CA . ILE A 1 176 ? 17.154 -15.854 -10.894 1.00 84.31 176 ILE A CA 1
ATOM 1374 C C . ILE A 1 176 ? 16.262 -14.854 -10.145 1.00 84.31 176 ILE A C 1
ATOM 1376 O O . ILE A 1 176 ? 15.066 -14.833 -10.413 1.00 84.31 176 ILE A O 1
ATOM 1380 N N . VAL A 1 177 ? 16.804 -14.056 -9.220 1.00 84.69 177 VAL A N 1
ATOM 1381 C CA . VAL A 1 177 ? 16.021 -13.224 -8.299 1.00 84.69 177 VAL A CA 1
ATOM 1382 C C . VAL A 1 177 ? 15.633 -11.903 -8.980 1.00 84.69 177 VAL A C 1
ATOM 1384 O O . VAL A 1 177 ? 16.518 -11.120 -9.340 1.00 84.69 177 VAL A O 1
ATOM 1387 N N . PRO A 1 178 ? 14.328 -11.616 -9.147 1.00 86.94 178 PRO A N 1
ATOM 1388 C CA . PRO A 1 178 ? 13.858 -10.318 -9.602 1.00 86.94 178 PRO A CA 1
ATOM 1389 C C . PRO A 1 178 ? 14.192 -9.215 -8.600 1.00 86.94 178 PRO A C 1
ATOM 1391 O O . PRO A 1 178 ? 14.003 -9.367 -7.391 1.00 86.94 178 PRO A O 1
ATOM 1394 N N . VAL A 1 179 ? 14.613 -8.057 -9.103 1.00 85.19 179 VAL A N 1
ATOM 1395 C CA . VAL A 1 179 ? 14.953 -6.896 -8.265 1.00 85.19 179 VAL A CA 1
ATOM 1396 C C . VAL A 1 179 ? 13.733 -6.427 -7.466 1.00 85.19 179 VAL A C 1
ATOM 1398 O O . VAL A 1 179 ? 13.844 -6.082 -6.289 1.00 85.19 179 VAL A O 1
ATOM 1401 N N . GLN A 1 180 ? 12.538 -6.496 -8.061 1.00 86.62 180 GLN A N 1
ATOM 1402 C CA . GLN A 1 180 ? 11.300 -6.126 -7.373 1.00 86.62 180 GLN A CA 1
ATOM 1403 C C . GLN A 1 180 ? 11.005 -7.004 -6.160 1.00 86.62 180 GLN A C 1
ATOM 1405 O O . GLN A 1 180 ? 10.443 -6.491 -5.198 1.00 86.62 180 GLN A O 1
ATOM 1410 N N . MET A 1 181 ? 11.409 -8.278 -6.132 1.00 90.38 181 MET A N 1
ATOM 1411 C CA . MET A 1 181 ? 11.235 -9.104 -4.931 1.00 90.38 181 MET A CA 1
ATOM 1412 C C . MET A 1 181 ? 11.987 -8.528 -3.729 1.00 90.38 181 MET A C 1
ATOM 1414 O O . MET A 1 181 ? 11.453 -8.527 -2.616 1.00 90.38 181 MET A O 1
ATOM 1418 N N . LEU A 1 182 ? 13.208 -8.026 -3.951 1.00 87.81 182 LEU A N 1
ATOM 1419 C CA . LEU A 1 182 ? 14.048 -7.455 -2.897 1.00 87.81 182 LEU A CA 1
ATOM 1420 C C . LEU A 1 182 ? 13.508 -6.125 -2.380 1.00 87.81 182 LEU A C 1
ATOM 1422 O O . LEU A 1 182 ? 13.612 -5.854 -1.190 1.00 87.81 182 LEU A O 1
ATOM 1426 N N . ILE A 1 183 ? 12.926 -5.309 -3.258 1.00 87.94 183 ILE A N 1
ATOM 1427 C CA . ILE A 1 183 ? 12.359 -4.004 -2.892 1.00 87.94 183 ILE A CA 1
ATOM 1428 C C . ILE A 1 183 ? 10.999 -4.176 -2.206 1.00 87.94 183 ILE A C 1
ATOM 1430 O O . ILE A 1 183 ? 10.689 -3.503 -1.222 1.00 87.94 183 ILE A O 1
ATOM 1434 N N . THR A 1 184 ? 10.167 -5.086 -2.713 1.00 90.44 184 THR A N 1
ATOM 1435 C CA . THR A 1 184 ? 8.782 -5.233 -2.248 1.00 90.44 184 THR A CA 1
ATOM 1436 C C . THR A 1 184 ? 8.676 -5.929 -0.896 1.00 90.44 184 THR A C 1
ATOM 1438 O O . THR A 1 184 ? 7.700 -5.694 -0.185 1.00 90.44 184 THR A O 1
ATOM 1441 N N . LEU A 1 185 ? 9.695 -6.691 -0.479 1.00 93.06 185 LEU A N 1
ATOM 1442 C CA . LEU A 1 185 ? 9.768 -7.251 0.872 1.00 93.06 185 LEU A CA 1
ATOM 1443 C C . LEU A 1 185 ? 9.777 -6.161 1.962 1.00 93.06 185 LEU A C 1
ATOM 1445 O O . LEU A 1 185 ? 8.829 -6.113 2.755 1.00 93.06 185 LEU A O 1
ATOM 1449 N N . PRO A 1 186 ? 10.789 -5.270 2.034 1.00 93.25 186 PRO A N 1
ATOM 1450 C CA . PRO A 1 186 ? 10.815 -4.202 3.024 1.00 93.25 186 PRO A CA 1
ATOM 1451 C C . PRO A 1 186 ? 9.686 -3.190 2.805 1.00 93.25 186 PRO A C 1
ATOM 1453 O O . PRO A 1 186 ? 9.167 -2.670 3.790 1.00 93.25 186 PRO A O 1
ATOM 1456 N N . ALA A 1 187 ? 9.243 -2.950 1.564 1.00 92.44 187 ALA A N 1
ATOM 1457 C CA . ALA A 1 187 ? 8.111 -2.061 1.303 1.00 92.44 187 ALA A CA 1
ATOM 1458 C C . ALA A 1 187 ? 6.796 -2.607 1.890 1.00 92.44 187 ALA A C 1
ATOM 1460 O O . ALA A 1 187 ? 6.103 -1.893 2.613 1.00 92.44 187 ALA A O 1
ATOM 1461 N N . GLY A 1 188 ? 6.473 -3.882 1.642 1.00 94.19 188 GLY A N 1
ATOM 1462 C CA . GLY A 1 188 ? 5.275 -4.530 2.180 1.00 94.19 188 GLY A CA 1
ATOM 1463 C C . GLY A 1 188 ? 5.300 -4.610 3.706 1.00 94.19 188 GLY A C 1
ATOM 1464 O O . GLY A 1 188 ? 4.311 -4.278 4.364 1.00 94.19 188 GLY A O 1
ATOM 1465 N N . ALA A 1 189 ? 6.451 -4.969 4.285 1.00 96.44 189 ALA A N 1
ATOM 1466 C CA . ALA A 1 189 ? 6.620 -4.998 5.734 1.00 96.44 189 ALA A CA 1
ATOM 1467 C C . ALA A 1 189 ? 6.509 -3.600 6.361 1.00 96.44 189 ALA A C 1
ATOM 1469 O O . ALA A 1 189 ? 5.792 -3.424 7.345 1.00 96.44 189 ALA A O 1
ATOM 1470 N N . GLY A 1 190 ? 7.165 -2.596 5.776 1.00 96.31 190 GLY A N 1
ATOM 1471 C CA . GLY A 1 190 ? 7.121 -1.211 6.243 1.00 96.31 190 GLY A CA 1
ATOM 1472 C C . GLY A 1 190 ? 5.716 -0.616 6.176 1.00 96.31 190 GLY A C 1
ATOM 1473 O O . GLY A 1 190 ? 5.257 -0.031 7.156 1.00 96.31 190 GLY A O 1
ATOM 1474 N N . ALA A 1 191 ? 4.998 -0.830 5.069 1.00 95.94 191 ALA A N 1
ATOM 1475 C CA . ALA A 1 191 ? 3.618 -0.379 4.909 1.00 95.94 191 ALA A CA 1
ATOM 1476 C C . ALA A 1 191 ? 2.682 -1.033 5.937 1.00 95.94 191 ALA A C 1
ATOM 1478 O O . ALA A 1 191 ? 1.914 -0.348 6.614 1.00 95.94 191 ALA A O 1
ATOM 1479 N N . ALA A 1 192 ? 2.784 -2.352 6.121 1.00 97.25 192 ALA A N 1
ATOM 1480 C CA . ALA A 1 192 ? 1.961 -3.058 7.093 1.00 97.25 192 ALA A CA 1
ATOM 1481 C C . ALA A 1 192 ? 2.262 -2.633 8.533 1.00 97.25 192 ALA A C 1
ATOM 1483 O O . ALA A 1 192 ? 1.341 -2.391 9.316 1.00 97.25 192 ALA A O 1
ATOM 1484 N N . TRP A 1 193 ? 3.543 -2.501 8.881 1.00 97.81 193 TRP A N 1
ATOM 1485 C CA . TRP A 1 193 ? 3.961 -2.006 10.188 1.00 97.81 193 TRP A CA 1
ATOM 1486 C C . TRP A 1 193 ? 3.432 -0.591 10.441 1.00 97.81 193 TRP A C 1
ATOM 1488 O O . TRP A 1 193 ? 2.834 -0.343 11.489 1.00 97.81 193 TRP A O 1
ATOM 1498 N N . TYR A 1 194 ? 3.577 0.306 9.463 1.00 97.75 194 TYR A N 1
ATOM 1499 C CA . TYR A 1 194 ? 3.080 1.676 9.538 1.00 97.75 194 TYR A CA 1
ATOM 1500 C C . TYR A 1 194 ? 1.580 1.706 9.836 1.00 97.75 194 TYR A C 1
ATOM 1502 O O . TYR A 1 194 ? 1.144 2.342 10.800 1.00 97.75 194 TYR A O 1
ATOM 1510 N N . PHE A 1 195 ? 0.786 0.974 9.049 1.00 97.50 195 PHE A N 1
ATOM 1511 C CA . PHE A 1 195 ? -0.661 0.966 9.216 1.00 97.50 195 PHE A CA 1
ATOM 1512 C C . PHE A 1 195 ? -1.079 0.408 10.575 1.00 97.50 195 PHE A C 1
ATOM 1514 O O . PHE A 1 195 ? -1.928 0.984 11.249 1.00 97.50 195 PHE A O 1
ATOM 1521 N N . LEU A 1 196 ? -0.479 -0.700 11.011 1.00 96.19 196 LEU A N 1
ATOM 1522 C CA . LEU A 1 196 ? -0.802 -1.302 12.304 1.00 96.19 196 LEU A CA 1
ATOM 1523 C C . LEU A 1 196 ? -0.391 -0.403 13.477 1.00 96.19 196 LEU A C 1
ATOM 1525 O O . LEU A 1 196 ? -1.053 -0.422 14.514 1.00 96.19 196 LEU A O 1
ATOM 1529 N N . ARG A 1 197 ? 0.675 0.391 13.315 1.00 96.31 197 ARG A N 1
ATOM 1530 C CA . ARG A 1 197 ? 1.186 1.302 14.344 1.00 96.31 197 ARG A CA 1
ATOM 1531 C C . ARG A 1 197 ? 0.353 2.572 14.483 1.00 96.31 197 ARG A C 1
ATOM 1533 O O . ARG A 1 197 ? 0.078 2.975 15.611 1.00 96.31 197 ARG A O 1
ATOM 1540 N N . PHE A 1 198 ? 0.003 3.208 13.367 1.00 96.62 198 PHE A N 1
ATOM 1541 C CA . PHE A 1 198 ? -0.629 4.532 13.359 1.00 96.62 198 PHE A CA 1
ATOM 1542 C C . PHE A 1 198 ? -2.114 4.509 13.013 1.00 96.62 198 PHE A C 1
ATOM 1544 O O . PHE A 1 198 ? -2.792 5.503 13.250 1.00 96.62 198 PHE A O 1
ATOM 1551 N N . ARG A 1 199 ? -2.611 3.396 12.459 1.00 95.75 199 ARG A N 1
ATOM 1552 C CA . ARG A 1 199 ? -3.989 3.244 11.974 1.00 95.75 199 ARG A CA 1
ATOM 1553 C C . ARG A 1 199 ? -4.416 4.407 11.089 1.00 95.75 199 ARG A C 1
ATOM 1555 O O . ARG A 1 199 ? -5.482 4.960 11.265 1.00 95.75 199 ARG A O 1
ATOM 1562 N N . ASN A 1 200 ? -3.588 4.783 10.123 1.00 96.81 200 ASN A N 1
ATOM 1563 C CA . ASN A 1 200 ? -3.937 5.810 9.150 1.00 96.81 200 ASN A CA 1
ATOM 1564 C C . ASN A 1 200 ? -3.501 5.352 7.757 1.00 96.81 200 ASN A C 1
ATOM 1566 O O . ASN A 1 200 ? -2.364 4.923 7.574 1.00 96.81 200 ASN A O 1
ATOM 1570 N N . ILE A 1 201 ? -4.413 5.388 6.789 1.00 95.62 201 ILE A N 1
ATOM 1571 C CA . ILE A 1 201 ? -4.157 4.885 5.432 1.00 95.62 201 ILE A CA 1
ATOM 1572 C C . ILE A 1 201 ? -3.616 5.957 4.477 1.00 95.62 201 ILE A C 1
ATOM 1574 O O . ILE A 1 201 ? -3.078 5.628 3.418 1.00 95.62 201 ILE A O 1
ATOM 1578 N N . LEU A 1 202 ? -3.760 7.240 4.818 1.00 94.75 202 LEU A N 1
ATOM 1579 C CA . LEU A 1 202 ? -3.532 8.331 3.875 1.00 94.75 202 LEU A CA 1
ATOM 1580 C C . LEU A 1 202 ? -2.074 8.366 3.386 1.00 94.75 202 LEU A C 1
ATOM 1582 O O . LEU A 1 202 ? -1.881 8.313 2.169 1.00 94.75 202 LEU A O 1
ATOM 1586 N N . PRO A 1 203 ? -1.040 8.338 4.253 1.00 95.69 203 PRO A N 1
ATOM 1587 C CA . PRO A 1 203 ? 0.338 8.313 3.769 1.00 95.69 203 PRO A CA 1
ATOM 1588 C C . PRO A 1 203 ? 0.666 7.071 2.945 1.00 95.69 203 PRO A C 1
ATOM 1590 O O . PRO A 1 203 ? 1.378 7.188 1.957 1.00 95.69 203 PRO A O 1
ATOM 1593 N N . LEU A 1 204 ? 0.098 5.905 3.267 1.00 95.81 204 LEU A N 1
ATOM 1594 C CA . LEU A 1 204 ? 0.294 4.696 2.458 1.00 95.81 204 LEU A CA 1
ATOM 1595 C C . LEU A 1 204 ? -0.350 4.805 1.075 1.00 95.81 204 LEU A C 1
ATOM 1597 O O . LEU A 1 204 ? 0.219 4.331 0.096 1.00 95.81 204 LEU A O 1
ATOM 1601 N N . THR A 1 205 ? -1.506 5.463 0.983 1.00 94.38 205 THR A N 1
ATOM 1602 C CA . THR A 1 205 ? -2.171 5.744 -0.297 1.00 94.38 205 THR A CA 1
ATOM 1603 C C . THR A 1 205 ? -1.330 6.681 -1.152 1.00 94.38 205 THR A C 1
ATOM 1605 O O . THR A 1 205 ? -1.110 6.388 -2.323 1.00 94.38 205 THR A O 1
ATOM 1608 N N . VAL A 1 206 ? -0.788 7.749 -0.560 1.00 92.44 206 VAL A N 1
ATOM 1609 C CA . VAL A 1 206 ? 0.119 8.680 -1.251 1.00 92.44 206 VAL A CA 1
ATOM 1610 C C . VAL A 1 206 ? 1.396 7.969 -1.697 1.00 92.44 206 VAL A C 1
ATOM 1612 O O . VAL A 1 206 ? 1.776 8.069 -2.860 1.00 92.44 206 VAL A O 1
ATOM 1615 N N . ILE A 1 207 ? 2.030 7.202 -0.806 1.00 93.12 207 ILE A N 1
ATOM 1616 C CA . ILE A 1 207 ? 3.228 6.415 -1.124 1.00 93.12 207 ILE A CA 1
ATOM 1617 C C . ILE A 1 207 ? 2.951 5.478 -2.296 1.00 93.12 207 ILE A C 1
ATOM 1619 O O . ILE A 1 207 ? 3.739 5.421 -3.232 1.00 93.12 207 ILE A O 1
ATOM 1623 N N . HIS A 1 208 ? 1.825 4.766 -2.275 1.00 91.31 208 HIS A N 1
ATOM 1624 C CA . HIS A 1 208 ? 1.470 3.852 -3.350 1.00 91.31 208 HIS A CA 1
ATOM 1625 C C . HIS A 1 208 ? 1.224 4.585 -4.673 1.00 91.31 208 HIS A C 1
ATOM 1627 O O . HIS A 1 208 ? 1.737 4.160 -5.705 1.00 91.31 208 HIS A O 1
ATOM 1633 N N . ALA A 1 209 ? 0.492 5.700 -4.635 1.00 89.62 209 ALA A N 1
ATOM 1634 C CA . ALA A 1 209 ? 0.206 6.521 -5.806 1.00 89.62 209 ALA A CA 1
ATOM 1635 C C . ALA A 1 209 ? 1.471 7.125 -6.438 1.00 89.62 209 ALA A C 1
ATOM 1637 O O . ALA A 1 209 ? 1.503 7.311 -7.647 1.00 89.62 209 ALA A O 1
ATOM 1638 N N . VAL A 1 210 ? 2.513 7.396 -5.646 1.00 88.75 210 VAL A N 1
ATOM 1639 C CA . VAL A 1 210 ? 3.797 7.934 -6.126 1.00 88.75 210 VAL A CA 1
ATOM 1640 C C . VAL A 1 210 ? 4.745 6.828 -6.590 1.00 88.75 210 VAL A C 1
ATOM 1642 O O . VAL A 1 210 ? 5.287 6.883 -7.691 1.00 88.75 210 VAL A O 1
ATOM 1645 N N . LEU A 1 211 ? 4.965 5.807 -5.759 1.00 87.94 211 LEU A N 1
ATOM 1646 C CA . LEU A 1 211 ? 5.989 4.797 -6.025 1.00 87.94 211 LEU A CA 1
ATOM 1647 C C . LEU A 1 211 ? 5.605 3.839 -7.142 1.00 87.94 211 LEU A C 1
ATOM 1649 O O . LEU A 1 211 ? 6.489 3.358 -7.846 1.00 87.94 211 LEU A O 1
ATOM 1653 N N . TYR A 1 212 ? 4.319 3.530 -7.307 1.00 86.06 212 TYR A N 1
ATOM 1654 C CA . TYR A 1 212 ? 3.907 2.589 -8.340 1.00 86.06 212 TYR A CA 1
ATOM 1655 C C . TYR A 1 212 ? 4.202 3.113 -9.759 1.00 86.06 212 TYR A C 1
ATOM 1657 O O . TYR A 1 212 ? 4.833 2.363 -10.510 1.00 86.06 212 TYR A O 1
ATOM 1665 N N . PRO A 1 213 ? 3.852 4.369 -10.122 1.00 85.19 213 PRO A N 1
ATOM 1666 C CA . PRO A 1 213 ? 4.278 4.974 -11.384 1.00 85.19 213 PRO A CA 1
ATOM 1667 C C . PRO A 1 213 ? 5.794 5.009 -11.559 1.00 85.19 213 PRO A C 1
ATOM 1669 O O . PRO A 1 213 ? 6.288 4.591 -12.599 1.00 85.19 213 PRO A O 1
ATOM 1672 N N . LEU A 1 214 ? 6.545 5.440 -10.536 1.00 83.25 214 LEU A N 1
ATOM 1673 C CA . LEU A 1 214 ? 8.010 5.505 -10.617 1.00 83.25 214 LEU A CA 1
ATOM 1674 C C . LEU A 1 214 ? 8.631 4.124 -10.860 1.00 83.25 214 LEU A C 1
ATOM 1676 O O . LEU A 1 214 ? 9.534 3.979 -11.680 1.00 83.25 214 LEU A O 1
ATOM 1680 N N . MET A 1 215 ? 8.124 3.095 -10.181 1.00 81.44 215 MET A N 1
ATOM 1681 C CA . MET A 1 215 ? 8.576 1.721 -10.374 1.00 81.44 215 MET A CA 1
ATOM 1682 C C . MET A 1 215 ? 8.211 1.189 -11.768 1.00 81.44 215 MET A C 1
ATOM 1684 O O . MET A 1 215 ? 9.031 0.500 -12.366 1.00 81.44 215 MET A O 1
ATOM 1688 N N . HIS A 1 216 ? 7.018 1.498 -12.293 1.00 78.88 216 HIS A N 1
ATOM 1689 C CA . HIS A 1 216 ? 6.631 1.105 -13.656 1.00 78.88 216 HIS A CA 1
ATOM 1690 C C . HIS A 1 216 ? 7.499 1.785 -14.709 1.00 78.88 216 HIS A C 1
ATOM 1692 O O . HIS A 1 216 ? 8.048 1.085 -15.552 1.00 78.88 216 HIS A O 1
ATOM 1698 N N . HIS A 1 217 ? 7.711 3.098 -14.597 1.00 80.75 217 HIS A N 1
ATOM 1699 C CA . HIS A 1 217 ? 8.600 3.836 -15.493 1.00 80.75 217 HIS A CA 1
ATOM 1700 C C . HIS A 1 217 ? 9.993 3.217 -15.538 1.00 80.75 217 HIS A C 1
ATOM 1702 O O . HIS A 1 217 ? 10.570 3.008 -16.601 1.00 80.75 217 HIS A O 1
ATOM 1708 N N . TRP A 1 218 ? 10.525 2.897 -14.357 1.00 76.62 218 TRP A N 1
ATOM 1709 C CA . TRP A 1 218 ? 11.832 2.277 -14.248 1.00 76.62 218 TRP A CA 1
ATOM 1710 C C . TRP A 1 218 ? 11.873 0.924 -14.960 1.00 76.62 218 TRP A C 1
ATOM 1712 O O . TRP A 1 218 ? 12.794 0.683 -15.727 1.00 76.62 218 TRP A O 1
ATOM 1722 N N . ILE A 1 219 ? 10.868 0.067 -14.773 1.00 74.12 219 ILE A N 1
ATOM 1723 C CA . ILE A 1 219 ? 10.810 -1.240 -15.444 1.00 74.12 219 ILE A CA 1
ATOM 1724 C C . ILE A 1 219 ? 10.676 -1.081 -16.959 1.00 74.12 219 ILE A C 1
ATOM 1726 O O . ILE A 1 219 ? 11.401 -1.744 -17.690 1.00 74.12 219 ILE A O 1
ATOM 1730 N N . GLU A 1 220 ? 9.799 -0.193 -17.429 1.00 74.00 220 GLU A N 1
ATOM 1731 C CA . GLU A 1 220 ? 9.588 0.078 -18.859 1.00 74.00 220 GLU A CA 1
ATOM 1732 C C . GLU A 1 220 ? 10.845 0.614 -19.548 1.00 74.00 220 GLU A C 1
ATOM 1734 O O . GLU A 1 220 ? 11.072 0.325 -20.714 1.00 74.00 220 GLU A O 1
ATOM 1739 N N . ARG A 1 221 ? 11.683 1.375 -18.838 1.00 73.44 221 ARG A N 1
ATOM 1740 C CA . ARG A 1 221 ? 12.962 1.877 -19.360 1.00 73.44 221 ARG A CA 1
ATOM 1741 C C . ARG A 1 221 ? 14.084 0.831 -19.353 1.00 73.44 221 ARG A C 1
ATOM 1743 O O . ARG A 1 221 ? 15.126 1.087 -19.949 1.00 73.44 221 ARG A O 1
ATOM 1750 N N . GLN A 1 222 ? 13.928 -0.271 -18.619 1.00 67.00 222 GLN A N 1
ATOM 1751 C CA . GLN A 1 222 ? 14.947 -1.321 -18.460 1.00 67.00 222 GLN A CA 1
ATOM 1752 C C . GLN A 1 222 ? 14.663 -2.589 -19.281 1.00 67.00 222 GLN A C 1
ATOM 1754 O O . GLN A 1 222 ? 15.536 -3.456 -19.357 1.00 67.00 222 GLN A O 1
ATOM 1759 N N . LEU A 1 223 ? 13.462 -2.719 -19.849 1.00 55.91 223 LEU A N 1
ATOM 1760 C CA . LEU A 1 223 ? 13.075 -3.774 -20.791 1.00 55.91 223 LEU A CA 1
ATOM 1761 C C . LEU A 1 223 ? 13.124 -3.247 -22.225 1.00 55.91 223 LEU A C 1
ATOM 1763 O O . LEU A 1 223 ? 13.431 -4.069 -23.114 1.00 55.91 223 LEU A O 1
#

Foldseek 3Di:
DDDPPVPPLPAADVVLVVLLVVLVVLLVVLVCCCVVPVVVVPDPLNSLLVSLVSVVVVVVVCCVVCVVLCLLLQNPFDCDPVLVVLLVVLLVVLLVVLQVVLCVVPVHRQDDQCLLVVLPSCLSNLVSVLSSVQSRVLSNVCSDPQNDDLQNVLQVQLQVQLVVCLPPDDCDPPDSHHPSSVSSSCVRSSQSSSCVVRVHRVSVSVSSSRNVSRVVSSSVVVD

Secondary structure (DSSP, 8-state):
-------------HHHHHHHHHHHHHHHHHHHHHHH-GGG---HHHHHHHHHHHHHHHHHHHHTT-TTHHHHTTSSS---HHHHHHHHHHHHHHHHHHHHHHHHHHSS----THHHHHTGGGHHHHHHHHIIIIIIIIHHHTTSGGG-SSSHHHHHHHHHHHHHTTT-S-B-TTSS-BHHHHHHHHHHHHHHHHHHHH---HHHHHHHHHHHHHHHHHHHHH-